Protein AF-A0A0C1ZJ11-F1 (afdb_monomer_lite)

Radius of gyration: 31.47 Å; chains: 1; bounding box: 79×45×101 Å

Sequence (258 aa):
MANKRNLFPISNFSNDLGKQLEKTYDQMDVMILSIYEEAKKVQEEYWSKVKGITKEIYDQNKSSIVKRSGDDLSAMTFVVYAPIIKLDSNGNSHSLGMYWGKAKYGHKTKSGNGDKKVQRKSDHVSMRKAPSPYMPGRYEASQFKFNDHNIWQREIVLSIETKLAELRTIIFKLNLSYSDLKTVLEDIDIAFKKNDPVEHSTLTTEAELLGELRKALHKFDMDPNRLTREQGQLLMNTPDSVLRNFDINPEIRDTYFG

Organism: NCBI:txid1229493

Secondary structure (DSSP, 8-state):
---------HHHHHHHHHHHHHHHHHHHHHHHHHHHHHHHHHHHHHHHHHHHHHHHHHHHHHH-SSPPPHHHHHHHS---EEEEEEE-TTS----EEEEEEE-SS---PBPTT--B-------PPPPBPPSSTTS--B--GGG----GGGTHHHHHHHHHHHHHHHHHHHHHHHHHHHHHHHHHHHHHHHHHHHHS---------HHHHHHHHHHHHHHTTT-GGGS-HHHHHHHHHS-HHHHHHTT--GGGGGG---

Foldseek 3Di:
DDDPDPPDPPVVVLVVVLVVLVVVLVVLQVVQVVLLVVLVVLQVVLVVVLVVVLVVLVVVQVPDPDHDDPLLNCLLSPAQKGWDWDADPPPPGLDIDTWIWGDPDDDQDQDPVRDGDPPPDRLTQDFDCDPDLLAHTAGDLVSDDGDPSHVVSSVSVVVSRVVVRVSRNVSSVSVVVSVVSVVVVVVSVVVVVVPPPPPPPVCCDLVNLLLVLVVQCVVVVNQQQSDDPVSLVNLVPDDCVVNVVSVHHNCSNVRHDD

Structure (mmCIF, N/CA/C/O backbone):
data_AF-A0A0C1ZJ11-F1
#
_entry.id   AF-A0A0C1ZJ11-F1
#
loop_
_atom_site.group_PDB
_atom_site.id
_atom_site.type_symbol
_atom_site.label_atom_id
_atom_site.label_alt_id
_atom_site.label_comp_id
_atom_site.label_asym_id
_atom_site.label_entity_id
_atom_site.label_seq_id
_atom_site.pdbx_PDB_ins_code
_atom_site.Cartn_x
_atom_site.Cartn_y
_atom_site.Cartn_z
_atom_site.occupancy
_atom_site.B_iso_or_equiv
_atom_site.auth_seq_id
_atom_site.auth_comp_id
_atom_site.auth_asym_id
_atom_site.auth_atom_id
_atom_site.pdbx_PDB_model_num
ATOM 1 N N . MET A 1 1 ? -16.859 -18.375 63.612 1.00 38.47 1 MET A N 1
ATOM 2 C CA . MET A 1 1 ? -15.731 -17.850 62.813 1.00 38.47 1 MET A CA 1
ATOM 3 C C . MET A 1 1 ? -16.200 -17.715 61.373 1.00 38.47 1 MET A C 1
ATOM 5 O O . MET A 1 1 ? -16.238 -18.702 60.654 1.00 38.47 1 MET A O 1
ATOM 9 N N . ALA A 1 2 ? -16.686 -16.530 60.997 1.00 34.81 2 ALA A N 1
ATOM 10 C CA . ALA A 1 2 ? -17.188 -16.272 59.651 1.00 34.81 2 ALA A CA 1
ATOM 11 C C . ALA A 1 2 ? -16.023 -15.877 58.736 1.00 34.81 2 ALA A C 1
ATOM 13 O O . ALA A 1 2 ? -15.264 -14.958 59.043 1.00 34.81 2 ALA A O 1
ATOM 14 N N . ASN A 1 3 ? -15.890 -16.612 57.634 1.00 35.16 3 ASN A N 1
ATOM 15 C CA . ASN A 1 3 ? -14.904 -16.417 56.580 1.00 35.16 3 ASN A CA 1
ATOM 16 C C . ASN A 1 3 ? -15.069 -15.018 55.961 1.00 35.16 3 ASN A C 1
ATOM 18 O O . ASN A 1 3 ? -15.976 -14.795 55.157 1.00 35.16 3 ASN A O 1
ATOM 22 N N . LYS A 1 4 ? -14.186 -14.075 56.312 1.00 38.59 4 LYS A N 1
ATOM 23 C CA . LYS A 1 4 ? -13.989 -12.842 55.540 1.00 38.59 4 LYS A CA 1
ATOM 24 C C . LYS A 1 4 ? -13.342 -13.234 54.211 1.00 38.59 4 LYS A C 1
ATOM 26 O O . LYS A 1 4 ? -12.123 -13.335 54.112 1.00 38.59 4 LYS A O 1
ATOM 31 N N . ARG A 1 5 ? -14.163 -13.503 53.192 1.00 38.09 5 ARG A N 1
ATOM 32 C CA . ARG A 1 5 ? -13.690 -13.524 51.805 1.00 38.09 5 ARG A CA 1
ATOM 33 C C . ARG A 1 5 ? -13.225 -12.109 51.474 1.00 38.09 5 ARG A C 1
ATOM 35 O O . ARG A 1 5 ? -14.042 -11.197 51.407 1.00 38.09 5 ARG A O 1
ATOM 42 N N . ASN A 1 6 ? -11.916 -11.949 51.306 1.00 37.78 6 ASN A N 1
ATOM 43 C CA . ASN A 1 6 ? -11.316 -10.788 50.664 1.00 37.78 6 ASN A CA 1
ATOM 44 C C . ASN A 1 6 ? -11.888 -10.687 49.243 1.00 37.78 6 ASN A C 1
ATOM 46 O O . ASN A 1 6 ? -11.414 -11.352 48.324 1.00 37.78 6 ASN A O 1
ATOM 50 N N . LEU A 1 7 ? -12.945 -9.894 49.082 1.00 39.69 7 LEU A N 1
ATOM 51 C CA . LEU A 1 7 ? -13.360 -9.378 47.788 1.00 39.69 7 LEU A CA 1
ATOM 52 C C . LEU A 1 7 ? -12.283 -8.377 47.376 1.00 39.69 7 LEU A C 1
ATOM 54 O O . LEU A 1 7 ? -12.214 -7.272 47.911 1.00 39.69 7 LEU A O 1
ATOM 58 N N . PHE A 1 8 ? -11.393 -8.797 46.480 1.00 40.09 8 PHE A N 1
ATOM 59 C CA . PHE A 1 8 ? -10.547 -7.853 45.764 1.00 40.09 8 PHE A CA 1
ATOM 60 C C . PHE A 1 8 ? -11.460 -6.828 45.074 1.00 40.09 8 PHE A C 1
ATOM 62 O O . PHE A 1 8 ? -12.463 -7.229 44.476 1.00 40.09 8 PHE A O 1
ATOM 69 N N . PRO A 1 9 ? -11.163 -5.522 45.164 1.00 45.75 9 PRO A N 1
ATOM 70 C CA . PRO A 1 9 ? -11.991 -4.509 44.535 1.00 45.75 9 PRO A CA 1
ATOM 71 C C . PRO A 1 9 ? -11.915 -4.682 43.015 1.00 45.75 9 PRO A C 1
ATOM 73 O O . PRO A 1 9 ? -10.876 -4.452 42.396 1.00 45.75 9 PRO A O 1
ATOM 76 N N . ILE A 1 10 ? -13.035 -5.105 42.426 1.00 48.16 10 ILE A N 1
ATOM 77 C CA . ILE A 1 10 ? -13.230 -5.326 40.982 1.00 48.16 10 ILE A CA 1
ATOM 78 C C . ILE A 1 10 ? -12.874 -4.060 40.174 1.00 48.16 10 ILE A C 1
ATOM 80 O O . ILE A 1 10 ? -12.412 -4.154 39.038 1.00 48.16 10 ILE A O 1
ATOM 84 N N . SER A 1 11 ? -12.988 -2.879 40.791 1.00 52.25 11 SER A N 1
ATOM 85 C CA . SER A 1 11 ? -12.642 -1.583 40.200 1.00 52.25 11 SER A CA 1
ATOM 86 C C . SER A 1 11 ? -11.158 -1.423 39.843 1.00 52.25 11 SER A C 1
ATOM 88 O O . SER A 1 11 ? -10.848 -0.797 38.833 1.00 52.25 11 SER A O 1
ATOM 90 N N . ASN A 1 12 ? -10.228 -2.016 40.603 1.00 55.50 12 ASN A N 1
ATOM 91 C CA . ASN A 1 12 ? -8.793 -1.905 40.300 1.00 55.50 12 ASN A CA 1
ATOM 92 C C . ASN A 1 12 ? -8.375 -2.828 39.147 1.00 55.50 12 ASN A C 1
ATOM 94 O O . ASN A 1 12 ? -7.548 -2.450 38.324 1.00 55.50 12 ASN A O 1
ATOM 98 N N . PHE A 1 13 ? -8.985 -4.013 39.048 1.00 55.53 13 PHE A N 1
ATOM 99 C CA . PHE A 1 13 ? -8.704 -4.967 37.971 1.00 55.53 13 PHE A CA 1
ATOM 100 C C . PHE A 1 13 ? -9.207 -4.459 36.608 1.00 55.53 13 PHE A C 1
ATOM 102 O O . PHE A 1 13 ? -8.547 -4.643 35.589 1.00 55.53 13 PHE A O 1
ATOM 109 N N . SER A 1 14 ? -10.351 -3.767 36.607 1.00 61.81 14 SER A N 1
ATOM 110 C CA . SER A 1 14 ? -10.930 -3.108 35.429 1.00 61.81 14 SER A CA 1
ATOM 1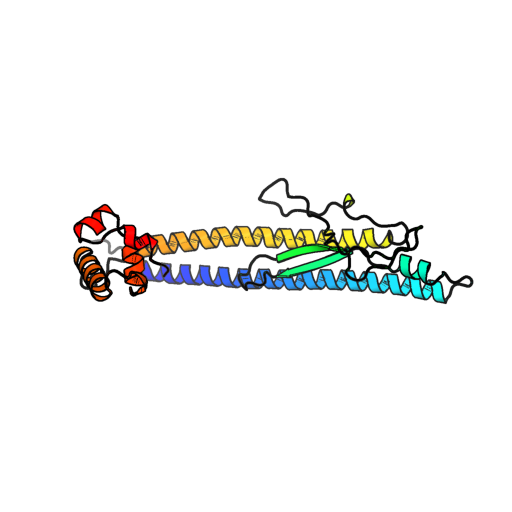11 C C . SER A 1 14 ? -10.016 -2.015 34.861 1.00 61.81 14 SER A C 1
ATOM 113 O O . SER A 1 14 ? -9.736 -1.994 33.663 1.00 61.81 14 SER A O 1
ATOM 115 N N . ASN A 1 15 ? -9.488 -1.156 35.734 1.00 71.44 15 ASN A N 1
ATOM 116 C CA . ASN A 1 15 ? -8.660 -0.020 35.334 1.00 71.44 15 ASN A CA 1
ATOM 117 C C . ASN A 1 15 ? -7.296 -0.470 34.772 1.00 71.44 15 ASN A C 1
ATOM 119 O O . ASN A 1 15 ? -6.777 0.119 33.825 1.00 71.44 15 ASN A O 1
ATOM 123 N N . ASP A 1 16 ? -6.733 -1.551 35.317 1.00 79.50 16 ASP A N 1
ATOM 124 C CA . ASP A 1 16 ? -5.490 -2.137 34.809 1.00 79.50 16 ASP A CA 1
ATOM 125 C C . ASP A 1 16 ? -5.692 -2.871 33.475 1.00 79.50 16 ASP A C 1
ATOM 127 O O . ASP A 1 16 ? -4.841 -2.759 32.590 1.00 79.50 16 ASP A O 1
ATOM 131 N N . LEU A 1 17 ? -6.818 -3.575 33.291 1.00 77.88 17 LEU A N 1
ATOM 132 C CA . LEU A 1 17 ? -7.143 -4.230 32.021 1.00 77.88 17 LEU A CA 1
ATOM 133 C C . LEU A 1 17 ? -7.386 -3.202 30.906 1.00 77.88 17 LEU A C 1
ATOM 135 O O . LEU A 1 17 ? -6.817 -3.343 29.827 1.00 77.88 17 LEU A O 1
ATOM 139 N N . GLY A 1 18 ? -8.159 -2.143 31.174 1.00 75.69 18 GLY A N 1
ATOM 140 C CA . GLY A 1 18 ? -8.400 -1.059 30.214 1.00 75.69 18 GLY A CA 1
ATOM 141 C C . GLY A 1 18 ? -7.098 -0.418 29.728 1.00 75.69 18 GLY A C 1
ATOM 142 O O . GLY A 1 18 ? -6.839 -0.377 28.528 1.00 75.69 18 GLY A O 1
ATOM 143 N N . LYS A 1 19 ? -6.203 -0.052 30.656 1.00 81.88 19 LYS A N 1
ATOM 144 C CA . LYS A 1 19 ? -4.876 0.500 30.322 1.00 81.88 19 LYS A CA 1
ATOM 145 C C . LYS A 1 19 ? -3.999 -0.469 29.528 1.00 81.88 19 LYS A C 1
ATOM 147 O O . LYS A 1 19 ? -3.219 -0.041 28.679 1.00 81.88 19 LYS A O 1
ATOM 152 N N . GLN A 1 20 ? -4.078 -1.774 29.803 1.00 82.62 20 GLN A N 1
ATOM 153 C CA . GLN A 1 20 ? -3.345 -2.780 29.027 1.00 82.62 20 GLN A CA 1
ATOM 154 C C . GLN A 1 20 ? -3.876 -2.898 27.595 1.00 82.62 20 GLN A C 1
ATOM 156 O O . GLN A 1 20 ? -3.079 -3.058 26.667 1.00 82.62 20 GLN A O 1
ATOM 161 N N . LEU A 1 21 ? -5.193 -2.795 27.403 1.00 78.50 21 LEU A N 1
ATOM 162 C CA . LEU A 1 21 ? -5.814 -2.839 26.081 1.00 78.50 21 LEU A CA 1
ATOM 163 C C . LEU A 1 21 ? -5.515 -1.565 25.279 1.00 78.50 21 LEU A C 1
ATOM 165 O O . LEU A 1 21 ? -5.109 -1.680 24.126 1.00 78.50 21 LEU A O 1
ATOM 169 N N . GLU A 1 22 ? -5.594 -0.382 25.894 1.00 76.56 22 GLU A N 1
ATOM 170 C CA . GLU A 1 22 ? -5.169 0.891 25.283 1.00 76.56 22 GLU A CA 1
ATOM 171 C C . GLU A 1 22 ? -3.694 0.851 24.868 1.00 76.56 22 GLU A C 1
ATOM 173 O O . GLU A 1 22 ? -3.347 1.135 23.726 1.00 76.56 22 GLU A O 1
ATOM 178 N N . LYS A 1 23 ? -2.811 0.378 25.756 1.00 85.94 23 LYS A N 1
ATOM 179 C CA . LYS A 1 23 ? -1.393 0.202 25.423 1.00 85.94 23 LYS A CA 1
ATOM 180 C C . LYS A 1 23 ? -1.189 -0.760 24.250 1.00 85.94 23 LYS A C 1
ATOM 182 O O . LYS A 1 23 ? -0.300 -0.546 23.428 1.00 85.94 23 LYS A O 1
ATOM 187 N N . THR A 1 24 ? -1.968 -1.840 24.191 1.00 82.00 24 THR A N 1
ATOM 188 C CA . THR A 1 24 ? -1.908 -2.802 23.080 1.00 82.00 24 THR A CA 1
ATOM 189 C C . THR A 1 24 ? -2.352 -2.140 21.779 1.00 82.00 24 THR A C 1
ATOM 191 O O . THR A 1 24 ? -1.690 -2.300 20.758 1.00 82.00 24 THR A O 1
ATOM 194 N N . TYR A 1 25 ? -3.421 -1.348 21.829 1.00 79.31 25 TYR A N 1
ATOM 195 C CA . TYR A 1 25 ? -3.925 -0.575 20.701 1.00 79.31 25 TYR A CA 1
ATOM 196 C C . TYR A 1 25 ? -2.859 0.393 20.155 1.00 79.31 25 TYR A C 1
ATOM 198 O O . TYR A 1 25 ? -2.529 0.332 18.969 1.00 79.31 25 TYR A O 1
ATOM 206 N N . ASP A 1 26 ? -2.219 1.178 21.026 1.00 81.94 26 ASP A N 1
ATOM 207 C CA . ASP A 1 26 ? -1.134 2.095 20.645 1.00 81.94 26 ASP A CA 1
ATOM 208 C C . ASP A 1 26 ? 0.056 1.356 20.009 1.00 81.94 26 ASP A C 1
ATOM 210 O O . ASP A 1 26 ? 0.655 1.805 19.027 1.00 81.94 26 ASP A O 1
ATOM 214 N N . GLN A 1 27 ? 0.410 0.183 20.547 1.00 85.56 27 GLN A N 1
ATOM 215 C CA . GLN A 1 27 ? 1.475 -0.649 19.985 1.00 85.56 27 GLN A CA 1
ATOM 216 C C . GLN A 1 27 ? 1.144 -1.130 18.567 1.00 85.56 27 GLN A C 1
ATOM 218 O O . GLN A 1 27 ? 2.046 -1.198 17.728 1.00 85.56 27 GLN A O 1
ATOM 223 N N . MET A 1 28 ? -0.122 -1.440 18.277 1.00 83.06 28 MET A N 1
ATOM 224 C CA . MET A 1 28 ? -0.547 -1.850 16.938 1.00 83.06 28 MET A CA 1
ATOM 225 C C . MET A 1 28 ? -0.422 -0.711 15.924 1.00 83.06 28 MET A C 1
ATOM 227 O O . MET A 1 28 ? 0.040 -0.952 14.807 1.00 83.06 28 MET A O 1
ATOM 231 N N . ASP A 1 29 ? -0.735 0.526 16.313 1.00 80.94 29 ASP A N 1
ATOM 232 C CA . ASP A 1 29 ? -0.522 1.699 15.459 1.00 80.94 29 ASP A CA 1
ATOM 233 C C . ASP A 1 29 ? 0.956 1.900 15.115 1.00 80.94 29 ASP A C 1
ATOM 235 O O . ASP A 1 29 ? 1.317 2.073 13.945 1.00 80.94 29 ASP A O 1
ATOM 239 N N . VAL A 1 30 ? 1.839 1.778 16.110 1.00 85.94 30 VAL A N 1
ATOM 240 C CA . VAL A 1 30 ? 3.292 1.837 15.890 1.00 85.94 30 VAL A CA 1
ATOM 241 C C . VAL A 1 30 ? 3.754 0.730 14.933 1.00 85.94 30 VAL A C 1
ATOM 243 O O . VAL A 1 30 ? 4.573 0.983 14.044 1.00 85.94 30 VAL A O 1
ATOM 246 N N . MET A 1 31 ? 3.215 -0.489 15.058 1.00 87.62 31 MET A N 1
ATOM 247 C CA . MET A 1 31 ? 3.531 -1.593 14.143 1.00 87.62 31 MET A CA 1
ATOM 248 C C . MET A 1 31 ? 3.066 -1.313 12.708 1.00 87.62 31 MET A C 1
A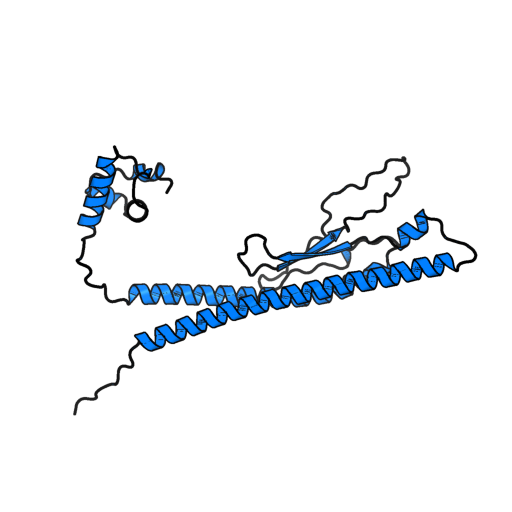TOM 250 O O . MET A 1 31 ? 3.826 -1.549 11.767 1.00 87.62 31 MET A O 1
ATOM 254 N N . ILE A 1 32 ? 1.858 -0.776 12.519 1.00 84.00 32 ILE A N 1
ATOM 255 C CA . ILE A 1 32 ? 1.328 -0.421 11.192 1.00 84.00 32 ILE A CA 1
ATOM 256 C C . ILE A 1 32 ? 2.211 0.639 10.523 1.00 84.00 32 ILE A C 1
ATOM 258 O O . ILE A 1 32 ? 2.579 0.489 9.353 1.00 84.00 32 ILE A O 1
ATOM 262 N N . LEU A 1 33 ? 2.611 1.676 11.266 1.00 84.94 33 LEU A N 1
ATOM 263 C CA . LEU A 1 33 ? 3.525 2.708 10.771 1.00 84.94 33 LEU A CA 1
ATOM 264 C C . LEU A 1 33 ? 4.899 2.131 10.408 1.00 84.94 33 LEU A C 1
ATOM 266 O O . LEU A 1 33 ? 5.454 2.472 9.363 1.00 84.94 33 LEU A O 1
ATOM 270 N N . SER A 1 34 ? 5.430 1.212 11.217 1.00 89.44 34 SER A N 1
ATOM 271 C CA . SER A 1 34 ? 6.689 0.526 10.909 1.00 89.44 34 SER A CA 1
ATOM 272 C C . SER A 1 34 ? 6.608 -0.265 9.598 1.00 89.44 34 SER A C 1
ATOM 274 O O . SER A 1 34 ? 7.528 -0.195 8.781 1.00 89.44 34 SER A O 1
ATOM 276 N N . ILE A 1 35 ? 5.489 -0.951 9.345 1.00 90.31 35 ILE A N 1
ATOM 277 C CA . ILE A 1 35 ? 5.274 -1.678 8.088 1.00 90.31 35 ILE A CA 1
ATOM 278 C C . ILE A 1 35 ? 5.167 -0.720 6.896 1.00 90.31 35 ILE A C 1
ATOM 280 O O . ILE A 1 35 ? 5.656 -1.033 5.809 1.00 90.31 35 ILE A O 1
ATOM 284 N N . TYR A 1 36 ? 4.552 0.450 7.077 1.00 88.38 36 TYR A N 1
ATOM 285 C CA . TYR A 1 36 ? 4.493 1.475 6.037 1.00 88.38 36 TYR A CA 1
ATOM 286 C C . TYR A 1 36 ? 5.882 1.982 5.642 1.00 88.38 36 TYR A C 1
ATOM 288 O O . TYR A 1 36 ? 6.191 2.072 4.450 1.00 88.38 36 TYR A O 1
ATOM 296 N N . GLU A 1 37 ? 6.736 2.263 6.625 1.00 90.88 37 GLU A N 1
ATOM 297 C CA . GLU A 1 37 ? 8.119 2.660 6.365 1.00 90.88 37 GLU A CA 1
ATOM 298 C C . GLU A 1 37 ? 8.918 1.539 5.693 1.00 90.88 37 GLU A C 1
ATOM 300 O O . GLU A 1 37 ? 9.675 1.793 4.757 1.00 90.88 37 GLU A O 1
ATOM 305 N N . GLU A 1 38 ? 8.697 0.282 6.076 1.00 94.44 38 GLU A N 1
ATOM 306 C CA . GLU A 1 38 ? 9.332 -0.846 5.393 1.00 94.44 38 GLU A CA 1
ATOM 307 C C . GLU A 1 38 ? 8.858 -0.984 3.940 1.00 94.44 38 GLU A C 1
ATOM 309 O O . GLU A 1 38 ? 9.662 -1.182 3.027 1.00 94.44 38 GLU A O 1
ATOM 314 N N . ALA A 1 39 ? 7.565 -0.782 3.682 1.00 91.75 39 ALA A N 1
ATOM 315 C CA . ALA A 1 39 ? 7.034 -0.776 2.327 1.00 91.75 39 ALA A CA 1
ATOM 316 C C . ALA A 1 39 ? 7.683 0.333 1.478 1.00 91.75 39 ALA A C 1
ATOM 318 O O . ALA A 1 39 ? 8.047 0.088 0.324 1.00 91.75 39 ALA A O 1
ATOM 319 N N . LYS A 1 40 ? 7.874 1.539 2.032 1.00 91.44 40 LYS A N 1
ATOM 320 C CA . LYS A 1 40 ? 8.585 2.628 1.341 1.00 91.44 40 LYS A CA 1
ATOM 321 C C . LYS A 1 40 ? 10.012 2.238 0.976 1.00 91.44 40 LYS A C 1
ATOM 323 O O . LYS A 1 40 ? 10.402 2.455 -0.168 1.00 91.44 40 LYS A O 1
ATOM 328 N N . LYS A 1 41 ? 10.760 1.595 1.879 1.00 95.12 41 LYS A N 1
ATOM 329 C CA . LYS A 1 41 ? 12.108 1.090 1.561 1.00 95.12 41 LYS A CA 1
ATOM 330 C C . LYS A 1 41 ? 12.080 0.084 0.411 1.00 95.12 41 LYS A C 1
ATOM 332 O O . LYS A 1 41 ? 12.914 0.155 -0.488 1.00 95.12 41 LYS A O 1
ATOM 337 N N . VAL A 1 42 ? 11.088 -0.810 0.379 1.00 94.06 42 VAL A N 1
ATOM 338 C CA . VAL A 1 42 ? 10.890 -1.745 -0.745 1.00 94.06 42 VAL A CA 1
ATOM 339 C C . VAL A 1 42 ? 10.624 -0.990 -2.059 1.00 94.06 42 VAL A C 1
ATOM 341 O O . VAL A 1 42 ? 11.160 -1.354 -3.108 1.00 94.06 42 VAL A O 1
ATOM 344 N N . GLN A 1 43 ? 9.844 0.095 -2.030 1.00 91.94 43 GLN A N 1
ATOM 345 C CA . GLN A 1 43 ? 9.655 0.969 -3.195 1.00 91.94 43 GLN A CA 1
ATOM 346 C C . GLN A 1 43 ? 10.948 1.701 -3.599 1.00 91.94 43 GLN A C 1
ATOM 348 O O . GLN A 1 43 ? 11.222 1.851 -4.791 1.00 91.94 43 GLN A O 1
ATOM 353 N N . GLU A 1 44 ? 11.755 2.161 -2.649 1.00 92.06 44 GLU A N 1
ATOM 354 C CA . GLU A 1 44 ? 13.052 2.785 -2.931 1.00 92.06 44 GLU A CA 1
ATOM 355 C C . GLU A 1 44 ? 14.034 1.791 -3.561 1.00 92.06 44 GLU A C 1
ATOM 357 O O . GLU A 1 44 ? 14.704 2.124 -4.542 1.00 92.06 44 GLU A O 1
ATOM 362 N N . GLU A 1 45 ? 14.061 0.547 -3.074 1.00 94.25 45 GLU A N 1
ATOM 363 C CA . GLU A 1 45 ? 14.841 -0.548 -3.653 1.00 94.25 45 GLU A CA 1
ATOM 364 C C . GLU A 1 45 ? 14.452 -0.796 -5.117 1.00 94.25 45 GLU A C 1
ATOM 366 O O . GLU A 1 45 ? 15.332 -0.910 -5.977 1.00 94.25 45 GLU A O 1
ATOM 371 N N . TYR A 1 46 ? 13.148 -0.827 -5.420 1.00 93.12 46 TYR A N 1
ATOM 372 C CA . TYR A 1 46 ? 12.644 -0.928 -6.793 1.00 93.12 46 TYR A CA 1
ATOM 373 C C . TYR A 1 46 ? 13.252 0.165 -7.685 1.00 93.12 46 TYR A C 1
ATOM 375 O O . TYR A 1 46 ? 13.825 -0.127 -8.738 1.00 93.12 46 TYR A O 1
ATOM 383 N N . TRP A 1 47 ? 13.179 1.424 -7.245 1.00 91.25 47 TRP A N 1
ATOM 384 C CA . TRP A 1 47 ? 13.695 2.551 -8.021 1.00 91.25 47 TRP A CA 1
ATOM 385 C C . TRP A 1 47 ? 15.216 2.549 -8.144 1.00 91.25 47 TRP A C 1
ATOM 387 O O . TRP A 1 47 ? 15.736 2.951 -9.185 1.00 91.25 47 TRP A O 1
ATOM 397 N N . SER A 1 48 ? 15.928 2.090 -7.118 1.00 92.19 48 SER A N 1
ATOM 398 C CA . SER A 1 48 ? 17.380 1.928 -7.160 1.00 92.19 48 SER A CA 1
ATOM 399 C C . SER A 1 48 ? 17.792 0.923 -8.243 1.00 92.19 48 SER A C 1
ATOM 401 O O . SER A 1 48 ? 18.590 1.256 -9.122 1.00 92.19 48 SER A O 1
ATOM 403 N N . LYS A 1 49 ? 17.155 -0.258 -8.270 1.00 94.00 49 LYS A N 1
ATOM 404 C CA . LYS A 1 49 ? 17.398 -1.299 -9.287 1.00 94.00 49 LYS A CA 1
ATOM 405 C C . LYS A 1 49 ? 17.099 -0.809 -10.704 1.00 94.00 49 LYS A C 1
ATOM 407 O O . LYS A 1 49 ? 17.920 -0.970 -11.604 1.00 94.00 49 LYS A O 1
ATOM 412 N N . VAL A 1 50 ? 15.953 -0.152 -10.891 1.00 90.94 50 VAL A N 1
ATOM 413 C CA . VAL A 1 50 ? 15.551 0.435 -12.180 1.00 90.94 50 VAL A CA 1
ATOM 414 C C . VAL A 1 50 ? 16.569 1.463 -12.678 1.00 90.94 50 VAL A C 1
ATOM 416 O O . VAL A 1 50 ? 16.949 1.434 -13.851 1.00 90.94 50 VAL A O 1
ATOM 419 N N . LYS A 1 51 ? 17.036 2.361 -11.799 1.00 90.69 51 LYS A N 1
ATOM 420 C CA . LYS A 1 51 ? 18.051 3.368 -12.145 1.00 90.69 51 LYS A CA 1
ATOM 421 C C . LYS A 1 51 ? 19.385 2.726 -12.520 1.00 90.69 51 LYS A C 1
ATOM 423 O O . LYS A 1 51 ? 19.997 3.176 -13.484 1.00 90.69 51 LYS A O 1
ATOM 428 N N . GLY A 1 52 ? 19.807 1.690 -11.791 1.00 92.25 52 GLY A N 1
ATOM 429 C CA . GLY A 1 52 ? 21.032 0.940 -12.076 1.00 92.25 52 GLY A CA 1
ATOM 430 C C . GLY A 1 52 ? 21.034 0.364 -13.491 1.00 92.25 52 GLY A C 1
ATOM 431 O O . GLY A 1 52 ? 21.876 0.735 -14.302 1.00 92.25 52 GLY A O 1
ATOM 432 N N . ILE A 1 53 ? 20.015 -0.427 -13.830 1.00 93.88 53 ILE A N 1
ATOM 433 C CA . ILE A 1 53 ? 19.901 -1.054 -15.159 1.00 93.88 53 ILE A CA 1
ATOM 434 C C . ILE A 1 53 ? 19.763 -0.005 -16.267 1.00 93.88 53 ILE A C 1
ATOM 436 O O . ILE A 1 53 ? 20.396 -0.105 -17.315 1.00 93.88 53 ILE A O 1
ATOM 440 N N . THR A 1 54 ? 18.983 1.053 -16.031 1.00 91.19 54 THR A N 1
ATOM 441 C CA . THR A 1 54 ? 18.844 2.156 -16.996 1.00 91.19 54 THR A CA 1
ATOM 442 C C . THR A 1 54 ? 20.190 2.814 -17.300 1.00 91.19 54 THR A C 1
ATOM 444 O O . THR A 1 54 ? 20.502 3.097 -18.459 1.00 91.19 54 THR A O 1
ATOM 447 N N . LYS A 1 55 ? 21.004 3.041 -16.263 1.00 92.25 55 LYS A N 1
ATOM 448 C CA . LYS A 1 55 ? 22.352 3.593 -16.399 1.00 92.25 55 LYS A CA 1
ATOM 449 C C . LYS A 1 55 ? 23.263 2.639 -17.172 1.00 92.25 55 LYS A C 1
ATOM 451 O O . LYS A 1 55 ? 23.947 3.091 -18.082 1.00 92.25 55 LYS A O 1
ATOM 456 N N . GLU A 1 56 ? 23.232 1.345 -16.866 1.00 94.94 56 GLU A N 1
ATOM 457 C CA . GLU A 1 56 ? 24.016 0.333 -17.585 1.00 94.94 56 GLU A CA 1
ATOM 458 C C . GLU A 1 56 ? 23.678 0.306 -19.080 1.00 94.94 56 GLU A C 1
ATOM 460 O O . GLU A 1 56 ? 24.583 0.359 -19.912 1.00 94.94 56 GLU A O 1
ATOM 465 N N . ILE A 1 57 ? 22.389 0.312 -19.438 1.00 93.50 57 ILE A N 1
ATOM 466 C CA . ILE A 1 57 ? 21.937 0.363 -20.838 1.00 93.50 57 ILE A CA 1
ATOM 467 C C . ILE A 1 57 ? 22.451 1.636 -21.528 1.00 93.50 57 ILE A C 1
ATOM 469 O O . ILE A 1 57 ? 22.916 1.588 -22.672 1.00 93.50 57 ILE A O 1
ATOM 473 N N . TYR A 1 58 ? 22.388 2.779 -20.840 1.00 92.31 58 TYR A N 1
ATOM 474 C CA . TYR A 1 58 ? 22.885 4.051 -21.361 1.00 92.31 58 TYR A CA 1
ATOM 475 C C . TYR A 1 58 ? 24.401 4.028 -21.595 1.00 92.31 58 TYR A C 1
ATOM 477 O O . TYR A 1 58 ? 24.869 4.413 -22.670 1.00 92.31 58 TYR A O 1
ATOM 485 N N . ASP A 1 59 ? 25.166 3.541 -20.618 1.00 94.75 59 ASP A N 1
ATOM 486 C CA . ASP A 1 59 ? 26.625 3.477 -20.680 1.00 94.75 59 ASP A CA 1
ATOM 487 C C . ASP A 1 59 ? 27.092 2.491 -21.767 1.00 94.75 59 ASP A C 1
ATOM 489 O O . ASP A 1 59 ? 27.970 2.835 -22.562 1.00 94.75 59 ASP A O 1
ATOM 493 N N . GLN A 1 60 ? 26.435 1.330 -21.896 1.00 94.44 60 GLN A N 1
ATOM 494 C CA . GLN A 1 60 ? 26.653 0.378 -22.995 1.00 94.44 60 GLN A CA 1
ATOM 495 C C . GLN A 1 60 ? 26.376 1.004 -24.365 1.00 94.44 60 GLN A C 1
ATOM 497 O O . GLN A 1 60 ? 27.113 0.783 -25.324 1.00 94.44 60 GLN A O 1
ATOM 502 N N . ASN A 1 61 ? 25.310 1.799 -24.486 1.00 94.94 61 ASN A N 1
ATOM 503 C CA . ASN A 1 61 ? 25.011 2.475 -25.743 1.00 94.94 61 ASN A CA 1
ATOM 504 C C . ASN A 1 61 ? 26.046 3.556 -26.078 1.00 94.94 61 ASN A C 1
ATOM 506 O O . ASN A 1 61 ? 26.387 3.750 -27.243 1.00 94.94 61 ASN A O 1
ATOM 510 N N . LYS A 1 62 ? 26.551 4.262 -25.062 1.00 94.19 62 LYS A N 1
ATOM 511 C CA . LYS A 1 62 ? 27.556 5.315 -25.224 1.00 94.19 62 LYS A CA 1
ATOM 512 C C . LYS A 1 62 ? 28.901 4.758 -25.696 1.00 94.19 62 LYS A C 1
ATOM 514 O O . LYS A 1 62 ? 29.555 5.425 -26.499 1.00 94.19 62 LYS A O 1
ATOM 519 N N . SER A 1 63 ? 29.296 3.582 -25.202 1.00 94.06 63 SER A N 1
ATOM 520 C CA . SER A 1 63 ? 30.547 2.902 -25.562 1.00 94.06 63 SER A CA 1
ATOM 521 C C . SER A 1 63 ? 30.456 2.049 -26.834 1.00 94.06 63 SER A C 1
ATOM 523 O O . SER A 1 63 ? 31.490 1.652 -27.366 1.00 94.06 63 SER A O 1
ATOM 525 N N . SER A 1 64 ? 29.250 1.788 -27.348 1.00 93.56 64 SER A N 1
ATOM 526 C CA . SER A 1 64 ? 29.049 1.034 -28.589 1.00 93.56 64 SER A CA 1
ATOM 527 C C . SER A 1 64 ? 29.574 1.778 -29.824 1.00 93.56 64 SER A C 1
ATOM 529 O O . SER A 1 64 ? 29.358 2.982 -29.982 1.00 93.56 64 SER A O 1
ATOM 531 N N . ILE A 1 65 ? 30.194 1.030 -30.746 1.00 93.25 65 ILE A N 1
ATOM 532 C CA . ILE A 1 65 ? 30.610 1.516 -32.075 1.00 93.25 65 ILE A CA 1
ATOM 533 C C . ILE A 1 65 ? 29.380 1.940 -32.889 1.00 93.25 65 ILE A C 1
ATOM 535 O O . ILE A 1 65 ? 29.377 2.994 -33.522 1.00 93.25 65 ILE A O 1
ATOM 539 N N . VAL A 1 66 ? 28.312 1.137 -32.832 1.00 94.00 66 VAL A N 1
ATOM 540 C CA . VAL A 1 66 ? 27.017 1.446 -33.445 1.00 94.00 66 VAL A CA 1
ATOM 541 C C . VAL A 1 66 ? 26.053 1.840 -32.337 1.00 94.00 66 VAL A C 1
ATOM 543 O O . VAL A 1 66 ? 25.577 0.998 -31.570 1.00 94.00 66 VAL A O 1
ATOM 546 N N . LYS A 1 67 ? 25.789 3.140 -32.221 1.00 92.31 67 LYS A N 1
ATOM 547 C CA . LYS A 1 67 ? 24.863 3.671 -31.218 1.00 92.31 67 LYS A CA 1
ATOM 548 C C . LYS A 1 67 ? 23.425 3.381 -31.632 1.00 92.31 67 LYS A C 1
ATOM 550 O O . LYS A 1 67 ? 23.046 3.618 -32.777 1.00 92.31 67 LYS A O 1
ATOM 555 N N . ARG A 1 68 ? 22.613 2.922 -30.682 1.00 91.31 68 ARG A N 1
ATOM 556 C CA . ARG A 1 68 ? 21.156 2.852 -30.831 1.00 91.31 68 ARG A CA 1
ATOM 557 C C . ARG A 1 68 ? 20.589 4.253 -31.016 1.00 91.31 68 ARG A C 1
ATOM 559 O O . ARG A 1 68 ? 21.131 5.225 -30.476 1.00 91.31 68 ARG A O 1
ATOM 566 N N . SER A 1 69 ? 19.482 4.335 -31.749 1.00 90.88 69 SER A N 1
ATOM 567 C CA . SER A 1 69 ? 18.741 5.582 -31.909 1.00 90.88 69 SER A CA 1
ATOM 568 C C . SER A 1 69 ? 18.200 6.080 -30.559 1.00 90.88 69 SER A C 1
ATOM 570 O O . SER A 1 69 ? 18.087 5.319 -29.594 1.00 90.88 69 SER A O 1
ATOM 572 N N . GLY A 1 70 ? 17.862 7.370 -30.477 1.00 83.75 70 GLY A N 1
ATOM 573 C CA . GLY A 1 70 ? 17.270 7.944 -29.263 1.00 83.75 70 GLY A CA 1
ATOM 574 C C . GLY A 1 70 ? 15.938 7.289 -28.886 1.00 83.75 70 GLY A C 1
ATOM 575 O O . GLY A 1 70 ? 15.680 7.076 -27.700 1.00 83.75 70 GLY A O 1
ATOM 576 N N . ASP A 1 71 ? 15.136 6.919 -29.887 1.00 82.62 71 ASP A N 1
ATOM 577 C CA . ASP A 1 71 ? 13.854 6.236 -29.701 1.00 82.62 71 ASP A CA 1
ATOM 578 C C . ASP A 1 71 ? 14.053 4.801 -29.180 1.00 82.62 71 ASP A C 1
ATOM 580 O O . ASP A 1 71 ? 13.406 4.416 -28.205 1.00 82.62 71 ASP A O 1
ATOM 584 N N . ASP A 1 72 ? 15.000 4.041 -29.744 1.00 83.50 72 ASP A N 1
ATOM 585 C CA . ASP A 1 72 ? 15.303 2.673 -29.289 1.00 83.50 72 ASP A CA 1
ATOM 586 C C . ASP A 1 72 ? 15.867 2.663 -27.865 1.00 83.50 72 ASP A C 1
ATOM 588 O O . ASP A 1 72 ? 15.438 1.880 -27.015 1.00 83.50 72 ASP A O 1
ATOM 592 N N . LEU A 1 73 ? 16.813 3.562 -27.573 1.00 86.50 73 LEU A N 1
ATOM 593 C CA . LEU A 1 73 ? 17.405 3.674 -26.241 1.00 86.50 73 LEU A CA 1
ATOM 594 C C . LEU A 1 73 ? 16.344 4.039 -25.197 1.00 86.50 73 LEU A C 1
ATOM 596 O O . LEU A 1 73 ? 16.318 3.482 -24.096 1.00 86.50 73 LEU A O 1
ATOM 600 N N . SER A 1 74 ? 15.452 4.960 -25.551 1.00 82.75 74 SER A N 1
ATOM 601 C CA . SER A 1 74 ? 14.370 5.363 -24.664 1.00 82.75 74 SER A CA 1
ATOM 602 C C . SER A 1 74 ? 13.364 4.231 -24.462 1.00 82.75 74 SER A C 1
ATOM 604 O O . SER A 1 74 ? 12.926 4.017 -23.337 1.00 82.75 74 SER A O 1
ATOM 606 N N . ALA A 1 75 ? 13.053 3.439 -25.494 1.00 83.00 75 ALA A N 1
ATOM 607 C CA . ALA A 1 75 ? 12.184 2.268 -25.369 1.00 83.00 75 ALA A CA 1
ATOM 608 C C . ALA A 1 75 ? 12.748 1.190 -24.421 1.00 83.00 75 ALA A C 1
ATOM 610 O O . ALA A 1 75 ? 11.966 0.544 -23.723 1.00 83.00 75 ALA A O 1
ATOM 611 N N . MET A 1 76 ? 14.075 1.019 -24.367 1.00 84.81 76 MET A N 1
ATOM 612 C CA . MET A 1 76 ? 14.763 0.052 -23.491 1.00 84.81 76 MET A CA 1
ATOM 613 C C . MET A 1 76 ? 14.920 0.523 -22.040 1.00 84.81 76 MET A C 1
ATOM 615 O O . MET A 1 76 ? 15.076 -0.295 -21.136 1.00 84.81 76 MET A O 1
ATOM 619 N N . THR A 1 77 ? 14.889 1.834 -21.808 1.00 85.56 77 THR A N 1
ATOM 620 C CA . THR A 1 77 ? 15.038 2.449 -20.476 1.00 85.56 77 THR A CA 1
ATOM 621 C C . THR A 1 77 ? 13.695 2.873 -19.871 1.00 85.56 77 THR A C 1
ATOM 623 O O . THR A 1 77 ? 13.630 3.467 -18.794 1.00 85.56 77 THR A O 1
ATOM 626 N N . PHE A 1 78 ? 12.597 2.563 -20.561 1.00 83.31 78 PHE A N 1
ATOM 627 C CA . PHE A 1 78 ? 11.262 3.030 -20.235 1.00 83.31 78 PHE A CA 1
ATOM 628 C C . PHE A 1 78 ? 10.564 2.172 -19.176 1.00 83.31 78 PHE A C 1
ATOM 630 O O . PHE A 1 78 ? 10.270 1.007 -19.410 1.00 83.31 78 PHE A O 1
ATOM 637 N N . VAL A 1 79 ? 10.164 2.764 -18.051 1.00 83.62 79 VAL A N 1
ATOM 638 C CA . VAL A 1 79 ? 9.476 2.047 -16.963 1.00 83.62 79 VAL A CA 1
ATOM 639 C C . VAL A 1 79 ? 7.982 1.894 -17.235 1.00 83.62 79 VAL A C 1
ATOM 641 O O . VAL A 1 79 ? 7.278 2.884 -17.403 1.00 83.62 79 VAL A O 1
ATOM 644 N N . VAL A 1 80 ? 7.468 0.661 -17.213 1.00 84.75 80 VAL A N 1
ATOM 645 C CA . VAL A 1 80 ? 6.045 0.390 -17.490 1.00 84.75 80 VAL A CA 1
ATOM 646 C C . VAL A 1 80 ? 5.188 0.451 -16.226 1.00 84.75 80 VAL A C 1
ATOM 648 O O . VAL A 1 80 ? 4.081 0.989 -16.258 1.00 84.75 80 VAL A O 1
ATOM 651 N N . TYR A 1 81 ? 5.694 -0.061 -15.105 1.00 86.44 81 TYR A N 1
ATOM 652 C CA . TYR A 1 81 ? 4.938 -0.230 -13.862 1.00 86.44 81 TYR A CA 1
ATOM 653 C C . TYR A 1 81 ? 5.638 0.442 -12.687 1.00 86.44 81 TYR A C 1
ATOM 655 O O . TYR A 1 81 ? 6.855 0.505 -12.658 1.00 86.44 81 TYR A O 1
ATOM 663 N N . ALA A 1 82 ? 4.881 0.931 -11.707 1.00 86.69 82 ALA A N 1
ATOM 664 C CA . ALA A 1 82 ? 5.427 1.507 -10.484 1.00 86.69 82 ALA A CA 1
ATOM 665 C C . ALA A 1 82 ? 4.627 1.028 -9.263 1.00 86.69 82 ALA A C 1
ATOM 667 O O . ALA A 1 82 ? 3.388 1.063 -9.311 1.00 86.69 82 ALA A O 1
ATOM 668 N N . PRO A 1 83 ? 5.302 0.613 -8.175 1.00 89.62 83 PRO A N 1
ATOM 669 C CA . PRO A 1 83 ? 4.619 0.327 -6.928 1.00 89.62 83 PRO A CA 1
ATOM 670 C C . PRO A 1 83 ? 4.137 1.648 -6.325 1.00 89.62 83 PRO A C 1
ATOM 672 O O . PRO A 1 83 ? 4.848 2.657 -6.352 1.00 89.62 83 PRO A O 1
ATOM 675 N N . ILE A 1 84 ? 2.920 1.651 -5.799 1.00 87.62 84 ILE A N 1
ATOM 676 C CA . ILE A 1 84 ? 2.291 2.793 -5.146 1.00 87.62 84 ILE A CA 1
ATOM 677 C C . ILE A 1 84 ? 1.900 2.365 -3.741 1.00 87.62 84 ILE A C 1
ATOM 679 O O . ILE A 1 84 ? 1.235 1.345 -3.552 1.00 87.62 84 ILE A O 1
ATOM 683 N N . ILE A 1 85 ? 2.320 3.173 -2.775 1.00 88.00 85 ILE A N 1
ATOM 684 C CA . ILE A 1 85 ? 2.130 2.941 -1.351 1.00 88.00 85 ILE A CA 1
ATOM 685 C C . ILE A 1 85 ? 1.389 4.159 -0.813 1.00 88.00 85 ILE A C 1
ATOM 687 O O . ILE A 1 85 ? 1.832 5.292 -1.007 1.00 88.00 85 ILE A O 1
ATOM 691 N N . LYS A 1 86 ? 0.220 3.930 -0.218 1.00 83.56 86 LYS A N 1
ATOM 692 C CA . LYS A 1 86 ? -0.617 4.982 0.359 1.00 83.56 86 LYS A CA 1
ATOM 693 C C . LYS A 1 86 ? -1.097 4.572 1.738 1.00 83.56 86 LYS A C 1
ATOM 695 O O . LYS A 1 86 ? -1.666 3.495 1.891 1.00 83.56 86 LYS A O 1
ATOM 700 N N . LEU A 1 87 ? -0.914 5.475 2.689 1.00 76.81 87 LEU A N 1
ATOM 701 C CA . LEU A 1 87 ? -1.698 5.495 3.913 1.00 76.81 87 LEU A CA 1
ATOM 702 C C . LEU A 1 87 ? -3.061 6.132 3.598 1.00 76.81 87 LEU A C 1
ATOM 704 O O . LEU A 1 87 ? -3.129 7.018 2.738 1.00 76.81 87 LEU A O 1
ATOM 708 N N . ASP A 1 88 ? -4.133 5.674 4.241 1.00 66.75 88 ASP A N 1
ATOM 709 C CA . ASP A 1 88 ? -5.434 6.347 4.169 1.00 66.75 88 ASP A CA 1
ATOM 710 C C . ASP A 1 88 ? -5.289 7.829 4.577 1.00 66.75 88 ASP A C 1
ATOM 712 O O . ASP A 1 88 ? -4.626 8.167 5.559 1.00 66.75 88 ASP A O 1
ATOM 716 N N . SER A 1 89 ? -5.874 8.721 3.776 1.00 52.56 89 SER A N 1
ATOM 717 C CA . SER A 1 89 ? -5.829 10.174 3.950 1.00 52.56 89 SER A CA 1
ATOM 718 C C . SER A 1 89 ? -6.640 10.686 5.139 1.00 52.56 89 SER A C 1
ATOM 720 O O . SER A 1 89 ? -6.460 11.838 5.523 1.00 52.56 89 SER A O 1
ATOM 722 N N . ASN A 1 90 ? -7.528 9.872 5.714 1.00 56.88 90 ASN A N 1
ATOM 723 C CA . ASN A 1 90 ? -8.419 10.315 6.787 1.00 56.88 90 ASN A CA 1
ATOM 724 C C . ASN A 1 90 ? -7.782 10.285 8.182 1.00 56.88 90 ASN A C 1
ATOM 726 O O . ASN A 1 90 ? -8.473 10.584 9.150 1.00 56.88 90 ASN A O 1
ATOM 730 N N . GLY A 1 91 ? -6.516 9.876 8.328 1.00 46.25 91 GLY A N 1
ATOM 731 C CA . GLY A 1 91 ? -5.879 9.721 9.646 1.00 46.25 91 GLY A CA 1
ATOM 732 C C . GLY A 1 91 ? -6.490 8.609 10.511 1.00 46.25 91 GLY A C 1
ATOM 733 O O . GLY A 1 91 ? -5.898 8.220 11.511 1.00 46.25 91 GLY A O 1
ATOM 734 N N . ASN A 1 92 ? -7.621 8.043 10.084 1.00 49.78 92 ASN A N 1
ATOM 735 C CA . ASN A 1 92 ? -8.150 6.773 10.539 1.00 49.78 92 ASN A CA 1
ATOM 736 C C . ASN A 1 92 ? -7.232 5.695 9.960 1.00 49.78 92 ASN A C 1
ATOM 738 O O . ASN A 1 92 ? -7.285 5.353 8.778 1.00 49.78 92 ASN A O 1
ATOM 742 N N . SER A 1 93 ? -6.293 5.324 10.823 1.00 50.62 93 SER A N 1
ATOM 743 C CA . SER A 1 93 ? -5.152 4.436 10.653 1.00 50.62 93 SER A CA 1
ATOM 744 C C . SER A 1 93 ? -5.575 3.050 10.130 1.00 50.62 93 SER A C 1
ATOM 746 O O . SER A 1 93 ? -6.739 2.773 9.879 1.00 50.62 93 SER A O 1
ATOM 748 N N . HIS A 1 94 ? -4.636 2.132 9.955 1.00 59.28 94 HIS A N 1
ATOM 749 C CA . HIS A 1 94 ? -4.874 0.700 9.702 1.00 59.28 94 HIS A CA 1
ATOM 750 C C . HIS A 1 94 ? -5.101 0.232 8.250 1.00 59.28 94 HIS A C 1
ATOM 752 O O . HIS A 1 94 ? -4.927 -0.956 7.978 1.00 59.28 94 HIS A O 1
ATOM 758 N N . SER A 1 95 ? -5.369 1.094 7.261 1.00 59.66 95 SER A N 1
ATOM 759 C CA . SER A 1 95 ? -5.405 0.654 5.849 1.00 59.66 95 SER A CA 1
ATOM 760 C C . SER A 1 95 ? -4.171 1.104 5.066 1.00 59.66 95 SER A C 1
ATOM 762 O O . SER A 1 95 ? -4.036 2.269 4.688 1.00 59.66 95 SER A O 1
ATOM 764 N N . LEU A 1 96 ? -3.258 0.163 4.796 1.00 69.44 96 LEU A N 1
ATOM 765 C CA . LEU A 1 96 ? -2.143 0.372 3.873 1.00 69.44 96 LEU A CA 1
ATOM 766 C C . LEU A 1 96 ? -2.516 -0.115 2.469 1.00 69.44 96 LEU A C 1
ATOM 768 O O . LEU A 1 96 ? -2.571 -1.314 2.188 1.00 69.44 96 LEU A O 1
ATOM 772 N N . GLY A 1 97 ? -2.720 0.833 1.555 1.00 74.94 97 GLY A N 1
ATOM 773 C CA . GLY A 1 97 ? -2.910 0.554 0.139 1.00 74.94 97 GLY A CA 1
ATOM 774 C C . GLY A 1 97 ? -1.577 0.313 -0.568 1.00 74.94 97 GLY A C 1
ATOM 775 O O . GLY A 1 97 ? -0.800 1.248 -0.759 1.00 74.94 97 GLY A O 1
ATOM 776 N N . MET A 1 98 ? -1.342 -0.922 -1.019 1.00 82.00 98 MET A N 1
ATOM 777 C CA . MET A 1 98 ? -0.213 -1.281 -1.885 1.00 82.00 98 MET A CA 1
ATOM 778 C C . MET A 1 98 ? -0.716 -1.767 -3.240 1.00 82.00 98 MET A C 1
ATOM 780 O O . MET A 1 98 ? -1.395 -2.794 -3.330 1.00 82.00 98 MET A O 1
ATOM 784 N N . TYR A 1 99 ? -0.375 -1.054 -4.308 1.00 85.94 99 TYR A N 1
ATOM 785 C CA . TYR A 1 99 ? -0.825 -1.425 -5.644 1.00 85.94 99 TYR A CA 1
ATOM 786 C C . TYR A 1 99 ? 0.143 -1.042 -6.746 1.00 85.94 99 TYR A C 1
ATOM 788 O O . TYR A 1 99 ? 0.996 -0.175 -6.585 1.00 85.94 99 TYR A O 1
ATOM 796 N N . TRP A 1 100 ? -0.022 -1.693 -7.892 1.00 87.81 100 TRP A N 1
ATOM 797 C CA . TRP A 1 100 ? 0.729 -1.377 -9.095 1.00 87.81 100 TRP A CA 1
ATOM 798 C C . TRP A 1 100 ? -0.076 -0.439 -9.986 1.00 87.81 100 TRP A C 1
ATOM 800 O O . TRP A 1 100 ? -1.227 -0.701 -10.340 1.00 87.81 100 TRP A O 1
ATOM 810 N N . GLY A 1 101 ? 0.541 0.673 -10.368 1.00 83.06 101 GLY A N 1
ATOM 811 C CA . GLY A 1 101 ? 0.049 1.539 -11.435 1.00 83.06 101 GLY A CA 1
ATOM 812 C C . GLY A 1 101 ? 0.972 1.484 -12.641 1.00 83.06 101 GLY A C 1
ATOM 813 O O . GLY A 1 101 ? 2.156 1.171 -12.501 1.00 83.06 101 GLY A O 1
ATOM 814 N N . LYS A 1 102 ? 0.465 1.848 -13.822 1.00 80.50 102 LYS A N 1
ATOM 815 C CA . LYS A 1 102 ? 1.364 2.265 -14.902 1.00 80.50 102 LYS A CA 1
ATOM 816 C C . LYS A 1 102 ? 2.184 3.476 -14.459 1.00 80.50 102 LYS A C 1
ATOM 818 O O . LYS A 1 102 ? 1.659 4.388 -13.811 1.00 80.50 102 LYS A O 1
ATOM 823 N N . ALA A 1 103 ? 3.468 3.485 -14.803 1.00 77.56 103 ALA A N 1
ATOM 824 C CA . ALA A 1 103 ? 4.345 4.602 -14.480 1.00 77.56 103 ALA A CA 1
ATOM 825 C C . ALA A 1 103 ? 3.826 5.900 -15.131 1.00 77.56 103 ALA A C 1
ATOM 827 O O . ALA A 1 103 ? 3.379 5.912 -16.279 1.00 77.56 103 ALA A O 1
ATOM 828 N N . LYS A 1 104 ? 3.864 7.013 -14.383 1.00 65.81 104 LYS A N 1
ATOM 829 C CA . LYS A 1 104 ? 3.341 8.319 -14.841 1.00 65.81 104 LYS A CA 1
ATOM 830 C C . LYS A 1 104 ? 4.119 8.900 -16.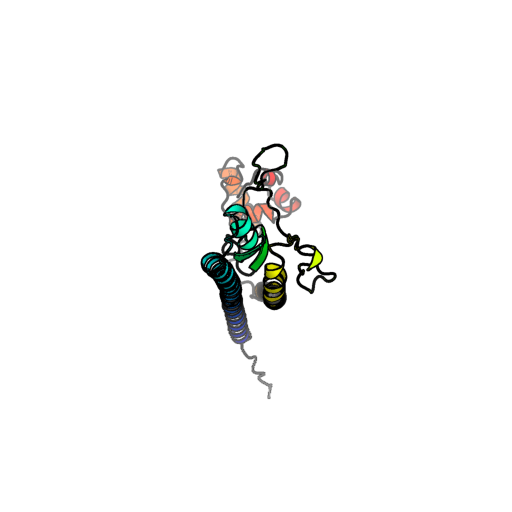023 1.00 65.81 104 LYS A C 1
ATOM 832 O O . LYS A 1 104 ? 3.555 9.652 -16.822 1.00 65.81 104 LYS A O 1
ATOM 837 N N . TYR A 1 105 ? 5.405 8.585 -16.110 1.00 58.62 105 TYR A N 1
ATOM 838 C CA . TYR A 1 105 ? 6.237 8.942 -17.245 1.00 58.62 105 TYR A CA 1
ATOM 839 C C . TYR A 1 105 ? 6.032 7.850 -18.284 1.00 58.62 105 TYR A C 1
ATOM 841 O O . TYR A 1 105 ? 6.386 6.710 -18.031 1.00 58.62 105 TYR A O 1
ATOM 849 N N . GLY A 1 106 ? 5.362 8.208 -19.383 1.00 51.81 106 GLY A N 1
ATOM 850 C CA . GLY A 1 106 ? 5.041 7.367 -20.533 1.00 51.81 106 GLY A CA 1
ATOM 851 C C . GLY A 1 106 ? 5.836 7.814 -21.754 1.00 51.81 106 GLY A C 1
ATOM 852 O O . GLY A 1 106 ? 5.779 9.000 -22.084 1.00 51.81 106 GLY A O 1
ATOM 853 N N . HIS A 1 107 ? 6.548 6.917 -22.445 1.00 45.12 107 HIS A N 1
ATOM 854 C CA . HIS A 1 107 ? 7.103 7.249 -23.754 1.00 45.12 107 HIS A CA 1
ATOM 855 C C . HIS A 1 107 ? 5.944 7.414 -24.736 1.00 45.12 107 HIS A C 1
ATOM 857 O O . HIS A 1 107 ? 4.995 6.628 -24.744 1.00 45.12 107 HIS A O 1
ATOM 863 N N . LYS A 1 108 ? 6.006 8.447 -25.576 1.00 47.09 108 LYS A N 1
ATOM 864 C CA . LYS A 1 108 ? 5.065 8.589 -26.687 1.00 47.09 108 LYS A CA 1
ATOM 865 C C . LYS A 1 108 ? 5.414 7.501 -27.702 1.00 47.09 108 LYS A C 1
ATOM 867 O O . LYS A 1 108 ? 6.454 7.595 -28.345 1.00 47.09 108 LYS A O 1
ATOM 872 N N . THR A 1 109 ? 4.584 6.476 -27.846 1.00 44.16 109 THR A N 1
ATOM 873 C CA . THR A 1 109 ? 4.638 5.602 -29.021 1.00 44.16 109 THR A CA 1
ATOM 874 C C . THR A 1 109 ? 3.928 6.318 -30.170 1.00 44.16 109 THR A C 1
ATOM 876 O O . THR A 1 109 ? 2.795 6.781 -30.025 1.00 44.16 109 THR A O 1
ATOM 879 N N . LYS A 1 110 ? 4.610 6.479 -31.311 1.00 40.12 110 LYS A N 1
ATOM 880 C CA . LYS A 1 110 ? 3.952 6.854 -32.569 1.00 40.12 110 LYS A CA 1
ATOM 881 C C . LYS A 1 110 ? 3.157 5.633 -33.030 1.00 40.12 110 LYS A C 1
ATOM 883 O O . LYS A 1 110 ? 3.750 4.583 -33.255 1.00 40.12 110 LYS A O 1
ATOM 888 N N . SER A 1 111 ? 1.836 5.750 -33.159 1.00 39.97 111 SER A N 1
ATOM 889 C CA . SER A 1 111 ? 1.091 4.768 -33.951 1.00 39.97 111 SER A CA 1
ATOM 890 C C . SER A 1 111 ? 1.458 4.950 -35.430 1.00 39.97 111 SER A C 1
ATOM 892 O O . SER A 1 111 ? 1.870 6.044 -35.829 1.00 39.97 111 SER A O 1
ATOM 894 N N . GLY A 1 112 ? 1.295 3.907 -36.251 1.00 46.41 112 GLY A N 1
ATOM 895 C CA . GLY A 1 112 ? 1.533 3.961 -37.703 1.00 46.41 112 GLY A CA 1
ATOM 896 C C . GLY A 1 112 ? 0.750 5.058 -38.445 1.00 46.41 112 GLY A C 1
ATOM 897 O O . GLY A 1 112 ? 1.078 5.361 -39.584 1.00 46.41 112 GLY A O 1
ATOM 898 N N . ASN A 1 113 ? -0.210 5.712 -37.775 1.00 52.41 113 ASN A N 1
ATOM 899 C CA . ASN A 1 113 ? -1.022 6.811 -38.300 1.00 52.41 113 ASN A CA 1
ATOM 900 C C . ASN A 1 113 ? -0.617 8.196 -37.745 1.00 52.41 113 ASN A C 1
ATOM 902 O O . ASN A 1 113 ? -1.364 9.157 -37.884 1.00 52.41 113 ASN A O 1
ATOM 906 N N . GLY A 1 114 ? 0.541 8.328 -37.083 1.00 44.25 114 GLY A N 1
ATOM 907 C CA . GLY A 1 114 ? 1.103 9.624 -36.667 1.00 44.25 114 GLY A CA 1
ATOM 908 C C . GLY A 1 114 ? 0.527 10.234 -35.380 1.00 44.25 114 GLY A C 1
ATOM 909 O O . GLY A 1 114 ? 1.120 11.169 -34.835 1.00 44.25 114 GLY A O 1
ATOM 910 N N . ASP A 1 115 ? -0.554 9.679 -34.831 1.00 48.97 115 ASP A N 1
ATOM 911 C CA . ASP A 1 115 ? -1.196 10.228 -33.637 1.00 48.97 115 ASP A CA 1
ATOM 912 C C . ASP A 1 115 ? -0.489 9.833 -32.332 1.00 48.97 115 ASP A C 1
ATOM 914 O O . ASP A 1 115 ? -0.380 8.661 -31.957 1.00 48.97 115 ASP A O 1
ATOM 918 N N . LYS A 1 116 ? -0.042 10.864 -31.603 1.00 50.28 116 LYS A N 1
ATOM 919 C CA . LYS A 1 116 ? 0.552 10.789 -30.262 1.00 50.28 116 LYS A CA 1
ATOM 920 C C . LYS A 1 116 ? -0.561 10.729 -29.212 1.00 50.28 116 LYS A C 1
ATOM 922 O O . LYS A 1 116 ? -1.040 11.772 -28.770 1.00 50.28 116 LYS A O 1
ATOM 927 N N . LYS A 1 117 ? -0.932 9.539 -28.737 1.00 45.12 117 LYS A N 1
ATOM 928 C CA . LYS A 1 117 ? -1.801 9.406 -27.553 1.00 45.12 117 LYS A CA 1
ATOM 929 C C . LYS A 1 117 ? -1.136 8.558 -26.474 1.00 45.12 117 LYS A C 1
ATOM 931 O O . LYS A 1 117 ? -1.195 7.337 -26.501 1.00 45.12 117 LYS A O 1
ATOM 936 N N . VAL A 1 118 ? -0.575 9.226 -25.463 1.00 49.09 118 VAL A N 1
ATOM 937 C CA . VAL A 1 118 ? -0.420 8.617 -24.134 1.00 49.09 118 VAL A CA 1
ATOM 938 C C . VAL A 1 118 ? -1.801 8.681 -23.498 1.00 49.09 118 VAL A C 1
ATOM 940 O O . VAL A 1 118 ? -2.170 9.677 -22.876 1.00 49.09 118 VAL A O 1
ATOM 943 N N . GLN A 1 119 ? -2.618 7.662 -23.748 1.00 40.97 119 GLN A N 1
ATOM 944 C CA . GLN A 1 119 ? -3.929 7.578 -23.127 1.00 40.97 119 GLN A CA 1
ATOM 945 C C . GLN A 1 119 ? -3.713 7.278 -21.640 1.00 40.97 119 GLN A C 1
ATOM 947 O O . GLN A 1 119 ? -3.407 6.155 -21.252 1.00 40.97 119 GLN A O 1
ATOM 952 N N . ARG A 1 120 ? -3.818 8.314 -20.804 1.00 42.88 120 ARG A N 1
ATOM 953 C CA . ARG A 1 120 ? -3.840 8.189 -19.345 1.00 42.88 120 ARG A CA 1
ATOM 954 C C . ARG A 1 120 ? -5.206 7.653 -18.929 1.00 42.88 120 ARG A C 1
ATOM 956 O O . ARG A 1 120 ? -6.060 8.409 -18.479 1.00 42.88 120 ARG A O 1
ATOM 963 N N . LYS A 1 121 ? -5.433 6.357 -19.115 1.00 42.59 121 LYS A N 1
ATOM 964 C CA . LYS A 1 121 ? -6.374 5.642 -18.254 1.00 42.59 121 LYS A CA 1
ATOM 965 C C . LYS A 1 121 ? -5.588 5.201 -17.027 1.00 42.59 121 LYS A C 1
ATOM 967 O O . LYS A 1 121 ? -4.388 4.944 -17.110 1.00 42.59 121 LYS A O 1
ATOM 972 N N . SER A 1 122 ? -6.230 5.214 -15.869 1.00 51.00 122 SER A N 1
ATOM 973 C CA . SER A 1 122 ? -5.710 4.635 -14.635 1.00 51.00 122 SER A CA 1
ATOM 974 C C . SER A 1 122 ? -5.556 3.124 -14.832 1.00 51.00 122 SER A C 1
ATOM 976 O O . SER A 1 122 ? -6.384 2.335 -14.387 1.00 51.00 122 SER A O 1
ATOM 978 N N . ASP A 1 123 ? -4.534 2.721 -15.580 1.00 62.34 123 ASP A N 1
ATOM 979 C CA . ASP A 1 123 ? -4.242 1.334 -15.913 1.00 62.34 123 ASP A CA 1
ATOM 980 C C . ASP A 1 123 ? -3.511 0.709 -14.727 1.00 62.34 123 ASP A C 1
ATOM 982 O O . ASP A 1 123 ? -2.322 0.384 -14.768 1.00 62.34 123 ASP A O 1
ATOM 986 N N . HIS A 1 124 ? -4.216 0.642 -13.607 1.00 69.19 124 HIS A N 1
ATOM 987 C CA . HIS A 1 124 ? -3.766 -0.119 -12.465 1.00 69.19 124 HIS A CA 1
ATOM 988 C C . HIS A 1 124 ? -3.772 -1.591 -12.846 1.00 69.19 124 HIS A C 1
ATOM 990 O O . HIS A 1 124 ? -4.700 -2.079 -13.499 1.00 69.19 124 HIS A O 1
ATOM 996 N N . VAL A 1 125 ? -2.737 -2.309 -12.426 1.00 80.94 125 VAL A N 1
ATOM 997 C CA . VAL A 1 125 ? -2.848 -3.763 -12.379 1.00 80.94 125 VAL A CA 1
ATOM 998 C C . VAL A 1 125 ? -3.894 -4.033 -11.308 1.00 80.94 125 VAL A C 1
ATOM 1000 O O . VAL A 1 125 ? -3.826 -3.450 -10.228 1.00 80.94 125 VAL A O 1
ATOM 1003 N N . SER A 1 126 ? -4.926 -4.810 -11.621 1.00 82.56 126 SER A N 1
ATOM 1004 C CA . SER A 1 126 ? -5.959 -5.128 -10.639 1.00 82.56 126 SER A CA 1
ATOM 1005 C C . SER A 1 126 ? -5.514 -6.318 -9.811 1.00 82.56 126 SER A C 1
ATOM 1007 O O . SER A 1 126 ? -5.208 -7.374 -10.360 1.00 82.56 126 SER A O 1
ATOM 1009 N N . MET A 1 127 ? -5.506 -6.158 -8.493 1.00 85.62 127 MET A N 1
ATOM 1010 C CA . MET A 1 127 ? -5.189 -7.250 -7.584 1.00 85.62 127 MET A CA 1
ATOM 1011 C C . MET A 1 127 ? -6.254 -8.337 -7.715 1.00 85.62 127 MET A C 1
ATOM 1013 O O . MET A 1 127 ? -7.454 -8.042 -7.672 1.00 85.62 127 MET A O 1
ATOM 1017 N N . ARG A 1 128 ? -5.842 -9.598 -7.852 1.00 85.88 128 ARG A N 1
ATOM 1018 C CA . ARG A 1 128 ? -6.791 -10.705 -7.792 1.00 85.88 128 ARG A CA 1
ATOM 1019 C C . ARG A 1 128 ? -7.282 -10.831 -6.355 1.00 85.88 128 ARG A C 1
ATOM 1021 O O . ARG A 1 128 ? -6.481 -10.893 -5.419 1.00 85.88 128 ARG A O 1
ATOM 1028 N N . LYS A 1 129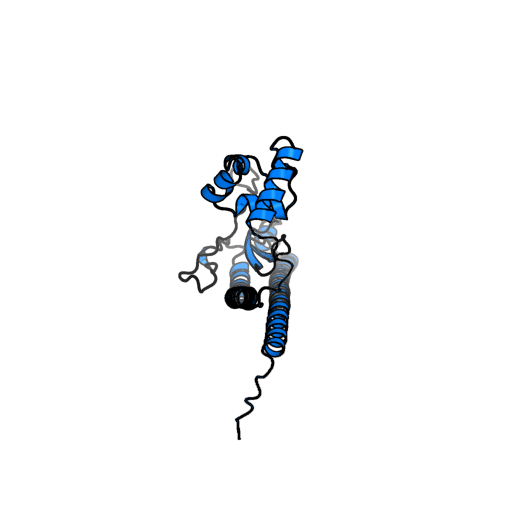 ? -8.607 -10.853 -6.188 1.00 83.56 129 LYS A N 1
ATOM 1029 C CA . LYS A 1 129 ? -9.231 -11.104 -4.887 1.00 83.56 129 LYS A CA 1
ATOM 1030 C C . LYS A 1 129 ? -8.764 -12.459 -4.366 1.00 83.56 129 LYS A C 1
ATOM 1032 O O . LYS A 1 129 ? -8.681 -13.422 -5.129 1.00 83.56 129 LYS A O 1
ATOM 1037 N N . ALA A 1 130 ? -8.451 -12.513 -3.080 1.00 81.38 130 ALA A N 1
ATOM 1038 C CA . ALA A 1 130 ? -8.113 -13.769 -2.448 1.00 81.38 130 ALA A CA 1
ATOM 1039 C C . ALA A 1 130 ? -9.328 -14.713 -2.444 1.00 81.38 130 ALA A C 1
ATOM 1041 O O . ALA A 1 130 ? -10.465 -14.245 -2.362 1.00 81.38 130 ALA A O 1
ATOM 1042 N N . PRO A 1 131 ? -9.104 -16.035 -2.513 1.00 78.19 131 PRO A N 1
ATOM 1043 C CA . PRO A 1 131 ? -10.180 -17.020 -2.418 1.00 78.19 131 PRO A CA 1
ATOM 1044 C C . PRO A 1 131 ? -10.796 -17.092 -1.012 1.00 78.19 131 PRO A C 1
ATOM 1046 O O . PRO A 1 131 ? -11.858 -17.677 -0.840 1.00 78.19 131 PRO A O 1
ATOM 1049 N N . SER A 1 132 ? -10.128 -16.517 -0.012 1.00 78.19 132 SER A N 1
ATOM 1050 C CA . SER A 1 132 ? -10.537 -16.521 1.386 1.00 78.19 132 SER A CA 1
ATOM 1051 C C . SER A 1 132 ? -10.547 -15.094 1.925 1.00 78.19 132 SER A C 1
ATOM 1053 O O . SER A 1 132 ? -9.640 -14.330 1.579 1.00 78.19 132 SER A O 1
ATOM 1055 N N . PRO A 1 133 ? -11.500 -14.739 2.807 1.00 68.19 133 PRO A N 1
ATOM 1056 C CA . PRO A 1 133 ? -11.454 -13.469 3.519 1.00 68.19 133 PRO A CA 1
ATOM 1057 C C . PRO A 1 133 ? -10.204 -13.350 4.394 1.00 68.19 133 PRO A C 1
ATOM 1059 O O . PRO A 1 133 ? -9.840 -12.234 4.715 1.00 68.19 133 PRO A O 1
ATOM 1062 N N . TYR A 1 134 ? -9.526 -14.459 4.728 1.00 69.25 134 TYR A N 1
ATOM 1063 C CA . TYR A 1 134 ? -8.346 -14.501 5.601 1.00 69.25 134 TYR A CA 1
ATOM 1064 C C . TYR A 1 134 ? -7.000 -14.383 4.870 1.00 69.25 134 TYR A C 1
ATOM 1066 O O . TYR A 1 134 ? -5.944 -14.607 5.465 1.00 69.25 134 TYR A O 1
ATOM 1074 N N . MET A 1 135 ? -7.006 -14.082 3.572 1.00 73.69 135 MET A N 1
ATOM 1075 C CA . MET A 1 135 ? -5.783 -13.913 2.791 1.00 73.69 135 MET A CA 1
ATOM 1076 C C . MET A 1 135 ? -5.805 -12.569 2.064 1.00 73.69 135 MET A C 1
ATOM 1078 O O . MET A 1 135 ? -6.835 -12.193 1.505 1.00 73.69 135 MET A O 1
ATOM 1082 N N . PRO A 1 136 ? -4.675 -11.844 1.997 1.00 80.62 136 PRO A N 1
ATOM 1083 C CA . PRO A 1 136 ? -4.600 -10.677 1.137 1.00 80.62 136 PRO A CA 1
ATOM 1084 C C . PRO A 1 136 ? -4.641 -11.105 -0.334 1.00 80.62 136 PRO A C 1
ATOM 1086 O O . PRO A 1 136 ? -4.153 -12.175 -0.715 1.00 80.62 136 PRO A O 1
ATOM 1089 N N . GLY A 1 137 ? -5.193 -10.238 -1.181 1.00 82.31 137 GLY A N 1
ATOM 1090 C CA . GLY A 1 137 ? -5.100 -10.406 -2.628 1.00 82.31 137 GLY A CA 1
ATOM 1091 C C . GLY A 1 137 ? -3.647 -10.376 -3.119 1.00 82.31 137 GLY A C 1
ATOM 1092 O O . GLY A 1 137 ? -2.744 -9.852 -2.458 1.00 82.31 137 GLY A O 1
ATOM 1093 N N . ARG A 1 138 ? -3.418 -10.937 -4.308 1.00 83.50 138 ARG A N 1
ATOM 1094 C CA . ARG A 1 138 ? -2.102 -10.956 -4.966 1.00 83.50 138 ARG A CA 1
ATOM 1095 C C . ARG A 1 138 ? -2.221 -10.480 -6.406 1.00 83.50 138 ARG A C 1
ATOM 1097 O O . ARG A 1 138 ? -3.276 -10.627 -7.025 1.00 83.50 138 ARG A O 1
ATOM 1104 N N . TYR A 1 139 ? -1.144 -9.913 -6.934 1.00 87.62 139 TYR A N 1
ATOM 1105 C CA . TYR A 1 139 ? -1.044 -9.626 -8.361 1.00 87.62 139 TYR A CA 1
ATOM 1106 C C . TYR A 1 139 ? -0.535 -10.864 -9.089 1.00 87.62 139 TYR A C 1
ATOM 1108 O O . TYR A 1 139 ? 0.406 -11.518 -8.640 1.00 87.62 139 TYR A O 1
ATOM 1116 N N . GLU A 1 140 ? -1.159 -11.200 -10.212 1.00 85.00 140 GLU A N 1
ATOM 1117 C CA . GLU A 1 140 ? -0.669 -12.302 -11.031 1.00 85.00 140 GLU A CA 1
ATOM 1118 C C . GLU A 1 140 ? 0.425 -11.810 -11.973 1.00 85.00 140 GLU A C 1
ATOM 1120 O O . GLU A 1 140 ? 0.292 -10.767 -12.614 1.00 85.00 140 GLU A O 1
ATOM 1125 N N . ALA A 1 141 ? 1.486 -12.606 -12.121 1.00 83.50 141 ALA A N 1
ATOM 1126 C CA . ALA A 1 141 ? 2.588 -12.309 -13.034 1.00 83.50 141 ALA A CA 1
ATOM 1127 C C . ALA A 1 141 ? 2.109 -12.035 -14.476 1.00 83.50 141 ALA A C 1
ATOM 1129 O O . ALA A 1 141 ? 2.676 -11.202 -15.179 1.00 83.50 141 ALA A O 1
ATOM 1130 N N . SER A 1 142 ? 1.039 -12.715 -14.902 1.00 85.12 142 SER A N 1
ATOM 1131 C CA . SER A 1 142 ? 0.399 -12.585 -16.218 1.00 85.12 142 SER A CA 1
ATOM 1132 C C . SER A 1 142 ? -0.220 -11.205 -16.474 1.00 85.12 142 SER A C 1
ATOM 1134 O O . SER A 1 142 ? -0.380 -10.806 -17.629 1.00 85.12 142 SER A O 1
ATOM 1136 N N . GLN A 1 143 ? -0.566 -10.460 -15.422 1.00 85.31 143 GLN A N 1
ATOM 1137 C CA . GLN A 1 143 ? -1.177 -9.138 -15.551 1.00 85.31 143 GLN A CA 1
ATOM 1138 C C . GLN A 1 143 ? -0.145 -8.051 -15.877 1.00 85.31 143 GLN A C 1
ATOM 1140 O O . GLN A 1 143 ? -0.512 -6.985 -16.382 1.00 85.31 143 GLN A O 1
ATOM 1145 N N . PHE A 1 144 ? 1.140 -8.324 -15.639 1.00 85.69 144 PHE A N 1
ATOM 1146 C CA . PHE A 1 144 ? 2.231 -7.441 -16.024 1.00 85.69 144 PHE A CA 1
ATOM 1147 C C . PHE A 1 144 ? 2.620 -7.697 -17.482 1.00 85.69 144 PHE A C 1
ATOM 1149 O O . PHE A 1 144 ? 3.269 -8.685 -17.833 1.00 85.69 144 PHE A O 1
ATOM 1156 N N . LYS A 1 145 ? 2.198 -6.783 -18.353 1.00 84.38 145 LYS A N 1
ATOM 1157 C CA . LYS A 1 145 ? 2.452 -6.822 -19.791 1.00 84.38 145 LYS A CA 1
ATOM 1158 C C . LYS A 1 145 ? 3.656 -5.942 -20.107 1.00 84.38 145 LYS A C 1
ATOM 1160 O O . LYS A 1 145 ? 3.583 -4.721 -19.986 1.00 84.38 145 LYS A O 1
ATOM 1165 N N . PHE A 1 146 ? 4.744 -6.572 -20.529 1.00 83.00 146 PHE A N 1
ATOM 1166 C CA . PHE A 1 146 ? 5.972 -5.906 -20.957 1.00 83.00 146 PHE A CA 1
ATOM 1167 C C . PHE A 1 146 ? 6.147 -6.081 -22.463 1.00 83.00 146 PHE A C 1
ATOM 1169 O O . PHE A 1 146 ? 5.720 -7.092 -23.018 1.00 83.00 146 PHE A O 1
ATOM 1176 N N . ASN A 1 147 ? 6.769 -5.102 -23.114 1.00 82.00 147 ASN A N 1
ATOM 1177 C CA . ASN A 1 147 ? 7.308 -5.293 -24.458 1.00 82.00 147 ASN A CA 1
ATOM 1178 C C . ASN A 1 147 ? 8.696 -5.952 -24.370 1.00 82.00 147 ASN A C 1
ATOM 1180 O O . ASN A 1 147 ? 9.298 -6.000 -23.293 1.00 82.00 147 ASN A O 1
ATOM 1184 N N . ASP A 1 148 ? 9.216 -6.415 -25.506 1.00 82.94 148 ASP A N 1
ATOM 1185 C CA . ASP A 1 148 ? 10.493 -7.139 -25.564 1.00 82.94 148 ASP A CA 1
ATOM 1186 C C . ASP A 1 148 ? 11.663 -6.311 -25.011 1.00 82.94 148 ASP A C 1
ATOM 1188 O O . ASP A 1 148 ? 12.533 -6.829 -24.316 1.00 82.94 148 ASP A O 1
ATOM 1192 N N . HIS A 1 149 ? 11.641 -4.992 -25.225 1.00 83.25 149 HIS A N 1
ATOM 1193 C CA . HIS A 1 149 ? 12.664 -4.071 -24.724 1.00 83.25 149 HIS A CA 1
ATOM 1194 C C . HIS A 1 149 ? 12.681 -3.907 -23.197 1.00 83.25 149 HIS A C 1
ATOM 1196 O O . HIS A 1 149 ? 13.711 -3.524 -22.648 1.00 83.25 149 HIS A O 1
ATOM 1202 N N . ASN A 1 150 ? 11.572 -4.195 -22.507 1.00 84.62 150 ASN A N 1
ATOM 1203 C CA . ASN A 1 150 ? 11.433 -4.013 -21.058 1.00 84.62 150 ASN A CA 1
ATOM 1204 C C . ASN A 1 150 ? 11.231 -5.329 -20.307 1.00 84.62 150 ASN A C 1
ATOM 1206 O O . ASN A 1 150 ? 10.780 -5.326 -19.161 1.00 84.62 150 ASN A O 1
ATOM 1210 N N . ILE A 1 151 ? 11.586 -6.459 -20.923 1.00 87.62 151 ILE A N 1
ATOM 1211 C CA . ILE A 1 151 ? 11.487 -7.773 -20.279 1.00 87.62 151 ILE A CA 1
ATOM 1212 C C . ILE A 1 151 ? 12.296 -7.829 -18.975 1.00 87.62 151 ILE A C 1
ATOM 1214 O O . ILE A 1 151 ? 11.865 -8.473 -18.022 1.00 87.62 151 ILE A O 1
ATOM 1218 N N . TRP A 1 152 ? 13.394 -7.069 -18.893 1.00 90.94 152 TRP A N 1
ATOM 1219 C CA . TRP A 1 152 ? 14.228 -6.926 -17.697 1.00 90.94 152 TRP A CA 1
ATOM 1220 C C . TRP A 1 152 ? 13.448 -6.430 -16.467 1.00 90.94 152 TRP A C 1
ATOM 1222 O O . TRP A 1 152 ? 13.778 -6.775 -15.335 1.00 90.94 152 TRP A O 1
ATOM 1232 N N . GLN A 1 153 ? 12.369 -5.662 -16.656 1.00 90.25 153 GLN A N 1
ATOM 1233 C CA . GLN A 1 153 ? 11.549 -5.175 -15.541 1.00 90.25 153 GLN A CA 1
ATOM 1234 C C . GLN A 1 153 ? 10.746 -6.282 -14.880 1.00 90.25 153 GLN A C 1
ATOM 1236 O O . GLN A 1 153 ? 10.377 -6.137 -13.715 1.00 90.25 153 GLN A O 1
ATOM 1241 N N . ARG A 1 154 ? 10.463 -7.374 -15.598 1.00 89.88 154 ARG A N 1
ATOM 1242 C CA . ARG A 1 154 ? 9.648 -8.476 -15.087 1.00 89.88 154 ARG A CA 1
ATOM 1243 C C . ARG A 1 154 ? 10.233 -9.024 -13.794 1.00 89.88 154 ARG A C 1
ATOM 1245 O O . ARG A 1 154 ? 9.511 -9.135 -12.812 1.00 89.88 154 ARG A O 1
ATOM 1252 N N . GLU A 1 155 ? 11.525 -9.322 -13.777 1.00 91.12 155 GLU A N 1
ATOM 1253 C CA . GLU A 1 155 ? 12.183 -9.906 -12.605 1.00 91.12 155 GLU A CA 1
ATOM 1254 C C . GLU A 1 155 ? 12.145 -8.962 -11.403 1.00 91.12 155 GLU A C 1
ATOM 1256 O O . GLU A 1 155 ? 11.831 -9.380 -10.289 1.00 91.12 155 GLU A O 1
ATOM 1261 N N . ILE A 1 156 ? 12.372 -7.667 -11.635 1.00 93.38 156 ILE A N 1
ATOM 1262 C CA . ILE A 1 156 ? 12.314 -6.647 -10.584 1.00 93.38 156 ILE A CA 1
ATOM 1263 C C . ILE A 1 156 ? 10.892 -6.534 -10.036 1.00 93.38 156 ILE A C 1
ATOM 1265 O O . ILE A 1 156 ? 10.701 -6.564 -8.825 1.00 93.38 156 ILE A O 1
ATOM 1269 N N . VAL A 1 157 ? 9.892 -6.425 -10.915 1.00 92.31 157 VAL A N 1
ATOM 1270 C CA . VAL A 1 157 ? 8.483 -6.310 -10.522 1.00 92.31 157 VAL A CA 1
ATOM 1271 C C . VAL A 1 157 ? 8.045 -7.532 -9.723 1.00 92.31 157 VAL A C 1
ATOM 1273 O O . VAL A 1 157 ? 7.446 -7.364 -8.667 1.00 92.31 157 VAL A O 1
ATOM 1276 N N . LEU A 1 158 ? 8.384 -8.745 -10.168 1.00 91.00 158 LEU A N 1
ATOM 1277 C CA . LEU A 1 158 ? 8.031 -9.974 -9.455 1.00 91.00 158 LEU A CA 1
ATOM 1278 C C . LEU A 1 158 ? 8.740 -10.078 -8.100 1.00 91.00 158 LEU A C 1
ATOM 1280 O O . LEU A 1 158 ? 8.101 -10.409 -7.105 1.00 91.00 158 LEU A O 1
ATOM 1284 N N . SER A 1 159 ? 10.032 -9.746 -8.034 1.00 92.69 159 SER A N 1
ATOM 1285 C CA . SER A 1 159 ? 10.789 -9.735 -6.776 1.00 92.69 159 SER A CA 1
ATOM 1286 C C . SER A 1 159 ? 10.201 -8.748 -5.762 1.00 92.69 159 SER A C 1
ATOM 1288 O O . SER A 1 159 ? 10.045 -9.077 -4.586 1.00 92.69 159 SER A O 1
ATOM 1290 N N . ILE A 1 160 ? 9.837 -7.550 -6.220 1.00 93.06 160 ILE A N 1
ATOM 1291 C CA . ILE A 1 160 ? 9.252 -6.503 -5.379 1.00 93.06 160 ILE A CA 1
ATOM 1292 C C . ILE A 1 160 ? 7.816 -6.849 -4.982 1.00 93.06 160 ILE A C 1
ATOM 1294 O O . ILE A 1 160 ? 7.433 -6.632 -3.835 1.00 93.06 160 ILE A O 1
ATOM 1298 N N . GLU A 1 161 ? 7.032 -7.441 -5.883 1.00 90.38 161 GLU A N 1
ATOM 1299 C CA . GLU A 1 161 ? 5.681 -7.907 -5.574 1.00 90.38 161 GLU A CA 1
ATOM 1300 C C . GLU A 1 161 ? 5.681 -8.963 -4.467 1.00 90.38 161 GLU A C 1
ATOM 1302 O O . GLU A 1 161 ? 4.846 -8.880 -3.570 1.00 90.38 161 GLU A O 1
ATOM 1307 N N . THR A 1 162 ? 6.630 -9.903 -4.474 1.00 90.56 162 THR A N 1
ATOM 1308 C CA . THR A 1 162 ? 6.767 -10.895 -3.397 1.00 90.56 162 THR A CA 1
ATOM 1309 C C . THR A 1 162 ? 6.949 -10.221 -2.036 1.00 90.56 162 THR A C 1
ATOM 1311 O O . THR A 1 162 ? 6.202 -10.522 -1.106 1.00 90.56 162 THR A O 1
ATOM 1314 N N . LYS A 1 163 ? 7.858 -9.241 -1.937 1.00 93.00 163 LYS A N 1
ATOM 1315 C CA . LYS A 1 163 ? 8.086 -8.475 -0.698 1.00 93.00 163 LYS A CA 1
ATOM 1316 C C . LYS A 1 163 ? 6.833 -7.715 -0.257 1.00 93.00 163 LYS A C 1
ATOM 1318 O O . LYS A 1 163 ? 6.428 -7.780 0.899 1.00 93.00 163 LYS A O 1
ATOM 1323 N N . LEU A 1 164 ? 6.167 -7.026 -1.186 1.00 90.62 164 LEU A N 1
ATOM 1324 C CA . LEU A 1 164 ? 4.936 -6.293 -0.876 1.00 90.62 164 LEU A CA 1
ATOM 1325 C C . LEU A 1 164 ? 3.784 -7.231 -0.472 1.00 90.62 164 LEU A C 1
ATOM 1327 O O . LEU A 1 164 ? 2.955 -6.853 0.354 1.00 90.62 164 LEU A O 1
ATOM 1331 N N . ALA A 1 165 ? 3.715 -8.447 -1.016 1.00 88.12 165 ALA A N 1
ATOM 1332 C CA . ALA A 1 165 ? 2.707 -9.437 -0.643 1.00 88.12 165 ALA A CA 1
ATOM 1333 C C . ALA A 1 165 ? 2.890 -9.949 0.798 1.00 88.12 165 ALA A C 1
ATOM 1335 O O . ALA A 1 165 ? 1.897 -10.167 1.502 1.00 88.12 165 ALA A O 1
ATOM 1336 N N . GLU A 1 166 ? 4.132 -10.102 1.260 1.00 89.31 166 GLU A N 1
ATOM 1337 C CA . GLU A 1 166 ? 4.435 -10.431 2.659 1.00 89.31 166 GLU A CA 1
ATOM 1338 C C . GLU A 1 166 ? 3.964 -9.316 3.596 1.00 89.31 166 GLU A C 1
ATOM 1340 O O . GLU A 1 166 ? 3.204 -9.579 4.531 1.00 89.31 166 GLU A O 1
ATOM 1345 N N . LEU A 1 167 ? 4.300 -8.059 3.284 1.00 90.31 167 LEU A N 1
AT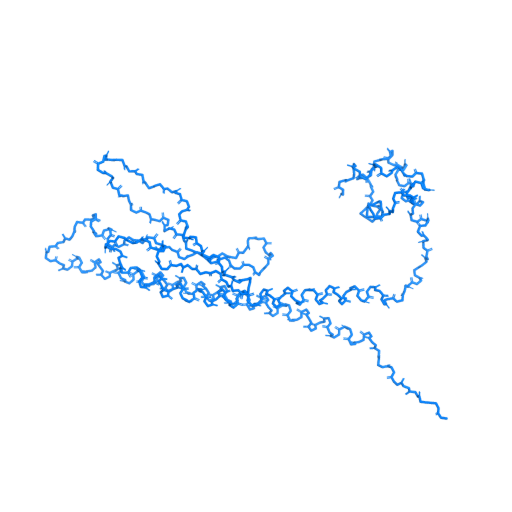OM 1346 C CA . LEU A 1 167 ? 3.864 -6.908 4.079 1.00 90.31 167 LEU A CA 1
ATOM 1347 C C . LEU A 1 167 ? 2.333 -6.781 4.118 1.00 90.31 167 LEU A C 1
ATOM 1349 O O . LEU A 1 167 ? 1.761 -6.602 5.192 1.00 90.31 167 LEU A O 1
ATOM 1353 N N . ARG A 1 168 ? 1.640 -6.971 2.984 1.00 87.00 168 ARG A N 1
ATOM 1354 C CA . ARG A 1 168 ? 0.163 -7.026 2.952 1.00 87.00 168 ARG A CA 1
ATOM 1355 C C . ARG A 1 168 ? -0.399 -8.118 3.856 1.00 87.00 168 ARG A C 1
ATOM 1357 O O . ARG A 1 168 ? -1.433 -7.911 4.479 1.00 87.00 168 ARG A O 1
ATOM 1364 N N . THR A 1 169 ? 0.263 -9.272 3.928 1.00 86.31 169 THR A N 1
ATOM 1365 C CA . THR A 1 169 ? -0.167 -10.384 4.789 1.00 86.31 169 THR A CA 1
ATOM 1366 C C . THR A 1 169 ? -0.053 -10.019 6.263 1.00 86.31 169 THR A C 1
ATOM 1368 O O . THR A 1 169 ? -0.961 -10.322 7.034 1.00 86.31 169 THR A O 1
ATOM 1371 N N . ILE A 1 170 ? 1.033 -9.352 6.654 1.00 87.75 170 ILE A N 1
ATOM 1372 C CA . ILE A 1 170 ? 1.238 -8.906 8.036 1.00 87.75 170 ILE A CA 1
ATOM 1373 C C . ILE A 1 170 ? 0.174 -7.873 8.420 1.00 87.75 170 ILE A C 1
ATOM 1375 O O . ILE A 1 170 ? -0.484 -8.034 9.442 1.00 87.75 170 ILE A O 1
ATOM 1379 N N . ILE A 1 171 ? -0.060 -6.870 7.572 1.00 85.00 171 ILE A N 1
ATOM 1380 C CA . ILE A 1 171 ? -1.069 -5.823 7.818 1.00 85.00 171 ILE A CA 1
ATOM 1381 C C . ILE A 1 171 ? -2.461 -6.416 7.912 1.00 85.00 171 ILE A C 1
ATOM 1383 O O . ILE A 1 171 ? -3.223 -6.071 8.804 1.00 85.00 171 ILE A O 1
ATOM 1387 N N . PHE A 1 172 ? -2.784 -7.339 7.011 1.00 84.56 172 PHE A N 1
ATOM 1388 C CA . PHE A 1 172 ? -4.067 -8.014 7.035 1.00 84.56 172 PHE A CA 1
ATOM 1389 C C . PHE A 1 172 ? -4.294 -8.746 8.371 1.00 84.56 172 PHE A C 1
ATOM 1391 O O . PHE A 1 172 ? -5.356 -8.608 8.971 1.00 84.56 172 PHE A O 1
ATOM 1398 N N . LYS A 1 173 ? -3.281 -9.464 8.879 1.00 85.19 173 LYS A N 1
ATOM 1399 C CA . LYS A 1 173 ? -3.351 -10.122 10.194 1.00 85.19 173 LYS A CA 1
ATOM 1400 C C . LYS A 1 173 ? -3.488 -9.123 11.342 1.00 85.19 173 LYS A C 1
ATOM 1402 O O . LYS A 1 173 ? -4.302 -9.352 12.228 1.00 85.19 173 LYS A O 1
ATOM 1407 N N . LEU A 1 174 ? -2.735 -8.023 11.310 1.00 84.31 174 LEU A N 1
ATOM 1408 C CA . LEU A 1 174 ? -2.849 -6.961 12.312 1.00 84.31 174 LEU A CA 1
ATOM 1409 C C . LEU A 1 174 ? -4.250 -6.351 12.322 1.00 84.31 174 LEU A C 1
ATOM 1411 O O . LEU A 1 174 ? -4.815 -6.170 13.391 1.00 84.31 174 LEU A O 1
ATOM 1415 N N . ASN A 1 175 ? -4.842 -6.114 11.153 1.00 81.44 175 ASN A N 1
ATOM 1416 C CA . ASN A 1 175 ? -6.193 -5.570 11.048 1.00 81.44 175 ASN A CA 1
ATOM 1417 C C . ASN A 1 175 ? -7.258 -6.523 11.602 1.00 81.44 175 ASN A C 1
ATOM 1419 O O . ASN A 1 175 ? -8.218 -6.056 12.211 1.00 81.44 175 ASN A O 1
ATOM 1423 N N . LEU A 1 176 ? -7.090 -7.841 11.435 1.00 82.94 176 LEU A N 1
ATOM 1424 C CA . LEU A 1 176 ? -7.963 -8.823 12.085 1.00 82.94 176 LEU A CA 1
ATOM 1425 C C . LEU A 1 176 ? -7.841 -8.746 13.608 1.00 82.94 176 LEU A C 1
ATOM 1427 O O . LEU A 1 176 ? -8.841 -8.535 14.283 1.00 82.94 176 LEU A O 1
ATOM 1431 N N . SER A 1 177 ? -6.616 -8.824 14.140 1.00 83.81 177 SER A N 1
ATOM 1432 C CA . SER A 1 177 ? -6.381 -8.720 15.587 1.00 83.81 177 SER A CA 1
ATOM 1433 C C . SER A 1 177 ? -6.884 -7.399 16.168 1.00 83.81 177 SER A C 1
ATOM 1435 O O . SER A 1 177 ? -7.361 -7.359 17.296 1.00 83.81 177 SER A O 1
ATOM 1437 N N . TYR A 1 178 ? -6.800 -6.325 15.389 1.00 82.38 178 TYR A N 1
ATOM 1438 C CA . TYR A 1 178 ? -7.270 -5.005 15.775 1.00 82.38 178 TYR A CA 1
ATOM 1439 C C . TYR A 1 178 ? -8.798 -4.967 15.849 1.00 82.38 178 TYR A C 1
ATOM 1441 O O . TYR A 1 178 ? -9.357 -4.447 16.812 1.00 82.38 178 TYR A O 1
ATOM 1449 N N . SER A 1 179 ? -9.478 -5.542 14.851 1.00 81.44 179 SER A N 1
ATOM 1450 C CA . SER A 1 179 ? -10.936 -5.668 14.856 1.00 81.44 179 SER A CA 1
ATOM 1451 C C . SER A 1 179 ? -11.413 -6.467 16.067 1.00 81.44 179 SER A C 1
ATOM 1453 O O . SER A 1 179 ? -12.337 -6.030 16.746 1.00 81.44 179 SER A O 1
ATOM 1455 N N . ASP A 1 180 ? -10.755 -7.590 16.367 1.00 83.12 180 ASP A N 1
ATOM 1456 C CA . ASP A 1 180 ? -11.087 -8.426 17.523 1.00 83.12 180 ASP A CA 1
ATOM 1457 C C . ASP A 1 180 ? -10.885 -7.656 18.840 1.00 83.12 180 ASP A C 1
ATOM 1459 O O . ASP A 1 180 ? -11.756 -7.665 19.709 1.00 83.12 180 ASP A O 1
ATOM 1463 N N . LEU A 1 181 ? -9.766 -6.930 18.974 1.00 81.62 181 LEU A N 1
ATOM 1464 C CA . LEU A 1 181 ? -9.472 -6.098 20.146 1.00 81.62 181 LEU A CA 1
ATOM 1465 C C . LEU A 1 181 ? -10.527 -5.005 20.346 1.00 81.62 181 LEU A C 1
ATOM 1467 O O . LEU A 1 181 ? -10.959 -4.760 21.472 1.00 81.62 181 LEU A O 1
ATOM 1471 N N . LYS A 1 182 ? -10.953 -4.364 19.254 1.00 79.94 182 LYS A N 1
ATOM 1472 C CA . LYS A 1 182 ? -11.986 -3.331 19.285 1.00 79.94 182 LYS A CA 1
ATOM 1473 C C . LYS A 1 182 ? -13.322 -3.894 19.769 1.00 79.94 182 LYS A C 1
ATOM 1475 O O . LYS A 1 182 ? -13.934 -3.292 20.643 1.00 79.94 182 LYS A O 1
ATOM 1480 N N . THR A 1 183 ? -13.738 -5.056 19.266 1.00 81.25 183 THR A N 1
ATOM 1481 C CA . THR A 1 183 ? -14.964 -5.723 19.730 1.00 81.25 183 THR A CA 1
ATOM 1482 C C . THR A 1 183 ? -14.884 -6.076 21.215 1.00 81.25 183 THR A C 1
ATOM 1484 O O . THR A 1 183 ? -15.827 -5.815 21.952 1.00 81.25 183 THR A O 1
ATOM 1487 N N . VAL A 1 184 ? -13.740 -6.581 21.690 1.00 79.38 184 VAL A N 1
ATOM 1488 C CA . VAL A 1 184 ? -13.542 -6.866 23.122 1.00 79.38 184 VAL A CA 1
ATOM 1489 C C . VAL A 1 184 ? -13.634 -5.593 23.968 1.00 79.38 184 VAL A C 1
ATOM 1491 O O . VAL A 1 184 ? -14.255 -5.612 25.027 1.00 79.38 184 VAL A O 1
ATOM 1494 N N . LEU A 1 185 ? -13.043 -4.483 23.517 1.00 77.38 185 LEU A N 1
ATOM 1495 C CA . LEU A 1 185 ? -13.145 -3.189 24.199 1.00 77.38 185 LEU A CA 1
ATOM 1496 C C . LEU A 1 185 ? -14.594 -2.683 24.265 1.00 77.38 185 LEU A C 1
ATOM 1498 O O . LEU A 1 185 ? -15.024 -2.213 25.316 1.00 77.38 185 LEU A O 1
ATOM 1502 N N . GLU A 1 186 ? -15.349 -2.814 23.173 1.00 79.44 186 GLU A N 1
ATOM 1503 C CA . GLU A 1 186 ? -16.770 -2.454 23.113 1.00 79.44 186 GLU A CA 1
ATOM 1504 C C . GLU A 1 186 ? -17.615 -3.325 24.062 1.00 79.44 186 GLU A C 1
ATOM 1506 O O . GLU A 1 186 ? -18.420 -2.794 24.829 1.00 79.44 186 GLU A O 1
ATOM 1511 N N . ASP A 1 187 ? -17.387 -4.641 24.090 1.00 78.38 187 ASP A N 1
ATOM 1512 C CA . ASP A 1 187 ? -18.075 -5.570 24.997 1.00 78.38 187 ASP A CA 1
ATOM 1513 C C . ASP A 1 187 ? -17.774 -5.267 26.473 1.00 78.38 187 ASP A C 1
ATOM 1515 O O . ASP A 1 187 ? -18.663 -5.330 27.329 1.00 78.38 187 ASP A O 1
ATOM 1519 N N . ILE A 1 188 ? -16.522 -4.910 26.776 1.00 76.62 188 ILE A N 1
ATOM 1520 C CA . ILE A 1 188 ? -16.085 -4.502 28.112 1.00 76.62 188 ILE A CA 1
ATOM 1521 C C . ILE A 1 188 ? -16.781 -3.200 28.536 1.00 76.62 188 ILE A C 1
ATOM 1523 O O . ILE A 1 188 ? -17.312 -3.132 29.646 1.00 76.62 188 ILE A O 1
ATOM 1527 N N . ASP A 1 189 ? -16.822 -2.189 27.666 1.00 75.75 189 ASP A N 1
ATOM 1528 C CA . ASP A 1 189 ? -17.495 -0.911 27.935 1.00 75.75 189 ASP A CA 1
ATOM 1529 C C . ASP A 1 189 ? -19.002 -1.107 28.184 1.00 75.75 189 ASP A C 1
ATOM 1531 O O . ASP A 1 189 ? -19.557 -0.581 29.151 1.00 75.75 189 ASP A O 1
ATOM 1535 N N . ILE A 1 190 ? -19.662 -1.954 27.384 1.00 78.12 190 ILE A N 1
ATOM 1536 C CA . ILE A 1 190 ? -21.068 -2.338 27.590 1.00 78.12 190 ILE A CA 1
ATOM 1537 C C . ILE A 1 190 ? -21.254 -3.036 28.945 1.00 78.12 190 ILE A C 1
ATOM 1539 O O . ILE A 1 190 ? -22.191 -2.723 29.686 1.00 78.12 190 ILE A O 1
ATOM 1543 N N . ALA A 1 191 ? -20.373 -3.980 29.287 1.00 75.19 191 ALA A N 1
ATOM 1544 C CA . ALA A 1 191 ? -20.440 -4.702 30.553 1.00 75.19 191 ALA A CA 1
ATOM 1545 C C . ALA A 1 191 ? -20.223 -3.781 31.764 1.00 75.19 191 ALA A C 1
ATOM 1547 O O . ALA A 1 191 ? -20.857 -3.992 32.801 1.00 75.19 191 ALA A O 1
ATOM 1548 N N . PHE A 1 192 ? -19.374 -2.755 31.643 1.00 72.25 192 PHE A N 1
ATOM 1549 C CA . PHE A 1 192 ? -19.158 -1.772 32.704 1.00 72.25 192 PHE A CA 1
ATOM 1550 C C . PHE A 1 192 ? -20.319 -0.792 32.839 1.00 72.25 192 PHE A C 1
ATOM 1552 O O . PHE A 1 192 ? -20.828 -0.639 33.946 1.00 72.25 192 PHE A O 1
ATOM 1559 N N . LYS A 1 193 ? -20.853 -0.257 31.735 1.00 76.19 193 LYS A N 1
ATOM 1560 C CA . LYS A 1 193 ? -22.068 0.583 31.757 1.00 76.19 193 LYS A CA 1
ATOM 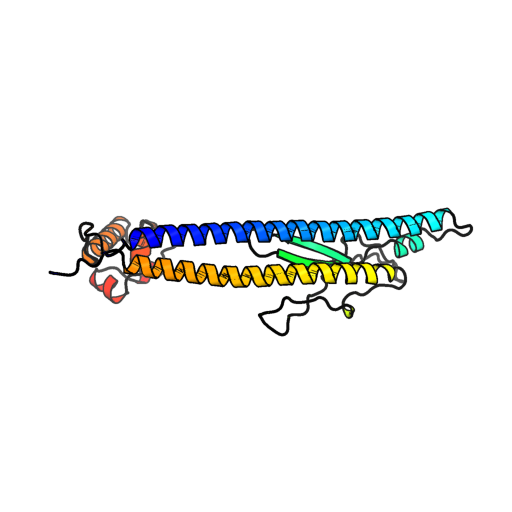1561 C C . LYS A 1 193 ? -23.277 -0.119 32.377 1.00 76.19 193 LYS A C 1
ATOM 1563 O O . LYS A 1 193 ? -24.158 0.532 32.926 1.00 76.19 193 LYS A O 1
ATOM 1568 N N . LYS A 1 194 ? -23.331 -1.452 32.296 1.00 71.56 194 LYS A N 1
ATOM 1569 C CA . LYS A 1 194 ? -24.390 -2.266 32.909 1.00 71.56 194 LYS A CA 1
ATOM 1570 C C . LYS A 1 194 ? -24.172 -2.536 34.407 1.00 71.56 194 LYS A C 1
ATOM 1572 O O . LYS A 1 194 ? -25.133 -2.875 35.093 1.00 71.56 194 LYS A O 1
ATOM 1577 N N . ASN A 1 195 ? -22.931 -2.438 34.888 1.00 59.94 195 ASN A N 1
ATOM 1578 C CA . ASN A 1 195 ? -22.527 -2.779 36.255 1.00 59.94 195 ASN A CA 1
ATOM 1579 C C . ASN A 1 195 ? -22.172 -1.571 37.123 1.00 59.94 195 ASN A C 1
ATOM 1581 O O . ASN A 1 195 ? -21.986 -1.761 38.327 1.00 59.94 195 ASN A O 1
ATOM 1585 N N . ASP A 1 196 ? -22.091 -0.362 36.563 1.00 47.03 196 ASP A N 1
ATOM 1586 C CA . ASP A 1 196 ? -22.123 0.834 37.392 1.00 47.03 196 ASP A CA 1
ATOM 1587 C C . ASP A 1 196 ? -23.430 0.795 38.195 1.00 47.03 196 ASP A C 1
ATOM 1589 O O . ASP A 1 196 ? -24.516 0.745 37.600 1.00 47.03 196 ASP A O 1
ATOM 1593 N N . PRO A 1 197 ? -23.368 0.737 39.543 1.00 46.66 197 PRO A N 1
ATOM 1594 C CA . PRO A 1 197 ? -24.558 0.932 40.341 1.00 46.66 197 PRO A CA 1
ATOM 1595 C C . PRO A 1 197 ? -25.064 2.293 39.918 1.00 46.66 197 PRO A C 1
ATOM 1597 O O . PRO A 1 197 ? -24.309 3.253 40.042 1.00 46.66 197 PRO A O 1
ATOM 1600 N N . VAL A 1 198 ? -26.280 2.338 39.360 1.00 48.62 198 VAL A N 1
ATOM 1601 C CA . VAL A 1 198 ? -26.992 3.573 39.036 1.00 48.62 198 VAL A CA 1
ATOM 1602 C C . VAL A 1 198 ? -26.685 4.525 40.173 1.00 48.62 198 VAL A C 1
ATOM 1604 O O . VAL A 1 198 ? -27.176 4.327 41.289 1.00 48.62 198 VAL A O 1
ATOM 1607 N N . GLU A 1 199 ? -25.781 5.480 39.933 1.00 40.41 199 GLU A N 1
ATOM 1608 C CA . GLU A 1 199 ? -25.570 6.534 40.893 1.00 40.41 199 GLU A CA 1
ATOM 1609 C C . GLU A 1 199 ? -26.974 7.076 41.070 1.00 40.41 199 GLU A C 1
ATOM 1611 O O . GLU A 1 199 ? -27.647 7.438 40.096 1.00 40.41 199 GLU A O 1
ATOM 1616 N N . HIS A 1 200 ? -27.438 7.098 42.313 1.00 41.34 200 HIS A N 1
ATOM 1617 C CA . HIS A 1 200 ? -28.529 7.962 42.703 1.00 41.34 200 HIS A CA 1
ATOM 1618 C C . HIS A 1 200 ? -28.060 9.424 42.525 1.00 41.34 200 HIS A C 1
ATOM 1620 O O . HIS A 1 200 ? -28.110 10.219 43.457 1.00 41.34 200 HIS A O 1
ATOM 1626 N N . SER A 1 201 ? -27.599 9.800 41.321 1.00 42.34 201 SER A N 1
ATOM 1627 C CA . SER A 1 201 ? -27.961 11.064 40.714 1.00 42.34 201 SER A CA 1
ATOM 1628 C C . SER A 1 201 ? -29.452 11.181 40.963 1.00 42.34 201 SER A C 1
ATOM 1630 O O . SER A 1 201 ? -30.203 10.228 40.736 1.00 42.34 201 SER A O 1
ATOM 1632 N N . THR A 1 202 ? -29.831 12.272 41.612 1.00 46.66 202 THR A N 1
ATOM 1633 C CA . THR A 1 202 ? -31.215 12.678 41.827 1.00 46.66 202 THR A CA 1
ATOM 1634 C C . THR A 1 202 ? -32.021 12.241 40.618 1.00 46.66 202 THR A C 1
ATOM 1636 O O . THR A 1 202 ? -31.814 12.802 39.548 1.00 46.66 202 THR A O 1
ATOM 1639 N N . LEU A 1 203 ? -32.785 11.151 40.767 1.00 44.09 203 LEU A N 1
ATOM 1640 C CA . LEU A 1 203 ? -33.439 10.451 39.669 1.00 44.09 203 LEU A CA 1
ATOM 1641 C C . LEU A 1 203 ? -34.429 11.436 39.063 1.00 44.09 203 LEU A C 1
ATOM 1643 O O . LEU A 1 203 ? -35.571 11.503 39.508 1.00 44.09 203 LEU A O 1
ATOM 1647 N N . THR A 1 204 ? -33.968 12.211 38.084 1.00 58.38 204 THR A N 1
ATOM 1648 C CA . THR A 1 204 ? -34.835 12.908 37.158 1.00 58.38 204 THR A CA 1
ATOM 1649 C C . THR A 1 204 ? -35.498 11.777 36.403 1.00 58.38 204 THR A C 1
ATOM 1651 O O . THR A 1 204 ? -34.878 11.106 35.576 1.00 58.38 204 THR A O 1
ATOM 1654 N N . THR A 1 205 ? -36.706 11.436 36.828 1.00 81.94 205 THR A N 1
ATOM 1655 C CA . THR A 1 205 ? -37.455 10.322 36.266 1.00 81.94 205 THR A CA 1
ATOM 1656 C C . THR A 1 205 ? -37.550 10.518 34.754 1.00 81.94 205 THR A C 1
ATOM 1658 O O . THR A 1 205 ? -37.563 11.647 34.264 1.00 81.94 205 THR A O 1
ATOM 1661 N N . GLU A 1 206 ? -37.624 9.436 33.982 1.00 83.56 206 GLU A N 1
ATOM 1662 C CA . GLU A 1 206 ? -37.797 9.522 32.522 1.00 83.56 206 GLU A CA 1
ATOM 1663 C C . GLU A 1 206 ? -38.961 10.464 32.144 1.00 83.56 206 GLU A C 1
ATOM 1665 O O . GLU A 1 206 ? -38.887 11.211 31.171 1.00 83.56 206 GLU A O 1
ATOM 1670 N N . ALA A 1 207 ? -39.990 10.523 32.995 1.00 88.12 207 ALA A N 1
ATOM 1671 C CA . ALA A 1 207 ? -41.099 11.460 32.885 1.00 88.12 207 ALA A CA 1
ATOM 1672 C C . ALA A 1 207 ? -40.707 12.942 33.041 1.00 88.12 207 ALA A C 1
ATOM 1674 O O . ALA A 1 207 ? -41.258 13.796 32.349 1.00 88.12 207 ALA A O 1
ATOM 1675 N N . GLU A 1 208 ? -39.768 13.271 33.925 1.00 91.12 208 GLU A N 1
ATOM 1676 C CA . GLU A 1 208 ? -39.265 14.636 34.094 1.00 91.12 208 GLU A CA 1
ATOM 1677 C C . GLU A 1 208 ? -38.414 15.065 32.897 1.00 91.12 208 GLU A C 1
ATOM 1679 O O . GLU A 1 208 ? -38.628 16.159 32.376 1.00 91.12 208 GLU A O 1
ATOM 1684 N N . LEU A 1 209 ? -37.545 14.187 32.384 1.00 93.25 209 LEU A N 1
ATOM 1685 C CA . LEU A 1 209 ? -36.752 14.460 31.177 1.00 93.25 209 LEU A CA 1
ATOM 1686 C C . LEU A 1 209 ? -37.641 14.665 29.942 1.00 93.25 209 LEU A C 1
ATOM 1688 O O . LEU A 1 209 ? -37.429 15.596 29.163 1.00 93.25 209 LEU A O 1
ATOM 1692 N N . LEU A 1 210 ? -38.683 13.845 29.782 1.00 94.81 210 LEU A N 1
ATOM 1693 C CA . LEU A 1 210 ? -39.668 14.020 28.711 1.00 94.81 210 LEU A CA 1
ATOM 1694 C C . LEU A 1 210 ? -40.524 15.279 28.913 1.00 94.81 210 LEU A C 1
ATOM 1696 O O . LEU A 1 210 ? -40.871 15.957 27.944 1.00 94.81 210 LEU A O 1
ATOM 1700 N N . GLY A 1 211 ? -40.810 15.648 30.163 1.00 94.69 211 GLY A N 1
ATOM 1701 C CA . GLY A 1 211 ? -41.448 16.918 30.504 1.00 94.69 211 GLY A CA 1
ATOM 1702 C C . GLY A 1 211 ? -40.587 18.134 30.141 1.00 94.69 211 GLY A C 1
ATOM 1703 O O . GLY A 1 211 ? -41.108 19.135 29.643 1.00 94.69 211 GLY A O 1
ATOM 1704 N N . GLU A 1 212 ? -39.273 18.059 30.347 1.00 95.62 212 GLU A N 1
ATOM 1705 C CA . GLU A 1 212 ? -38.322 19.094 29.933 1.00 95.62 212 GLU A CA 1
ATOM 1706 C C . GLU A 1 212 ? -38.172 19.170 28.414 1.00 95.62 212 GLU A C 1
ATOM 1708 O O . GLU A 1 212 ? -38.209 20.270 27.860 1.00 95.62 212 GLU A O 1
ATOM 1713 N N . LEU A 1 213 ? -38.091 18.022 27.734 1.00 96.75 213 LEU A N 1
ATOM 1714 C CA . LEU A 1 213 ? -38.078 17.946 26.273 1.00 96.75 213 LEU A CA 1
ATOM 1715 C C . LEU A 1 213 ? -39.323 18.614 25.679 1.00 96.75 213 LEU A C 1
ATOM 1717 O O . LEU A 1 213 ? -39.210 19.460 24.792 1.00 96.75 213 LEU A O 1
ATOM 1721 N N . ARG A 1 214 ? -40.509 18.312 26.222 1.00 97.19 214 ARG A N 1
ATOM 1722 C CA . ARG A 1 214 ? -41.765 18.959 25.825 1.00 97.19 214 ARG A CA 1
ATOM 1723 C C . ARG A 1 214 ? -41.699 20.478 26.007 1.00 97.19 214 ARG A C 1
ATOM 1725 O O . ARG A 1 214 ? -42.063 21.222 25.098 1.00 97.19 214 ARG A O 1
ATOM 1732 N N . LYS A 1 215 ? -41.247 20.956 27.173 1.00 97.00 215 LYS A N 1
ATOM 1733 C CA . LYS A 1 215 ? -41.116 22.400 27.447 1.00 97.00 215 LYS A CA 1
ATOM 1734 C C . LYS A 1 215 ? -40.152 23.075 26.472 1.00 97.00 215 LYS A C 1
ATOM 1736 O O . LYS A 1 215 ? -40.438 24.181 26.019 1.00 97.00 215 LYS A O 1
ATOM 1741 N N . ALA A 1 216 ? -39.037 22.422 26.145 1.00 96.75 216 ALA A N 1
ATOM 1742 C CA . ALA A 1 216 ? -38.064 22.928 25.185 1.00 96.75 216 ALA A CA 1
ATOM 1743 C C . ALA A 1 216 ? -38.665 23.028 23.777 1.00 96.75 216 ALA A C 1
ATOM 1745 O O . ALA A 1 216 ? -38.574 24.085 23.159 1.00 96.75 216 ALA A O 1
ATOM 1746 N N . LEU A 1 217 ? -39.360 21.987 23.313 1.00 96.62 217 LEU A N 1
ATOM 1747 C CA . LEU A 1 217 ? -40.045 22.001 22.020 1.00 96.62 217 LEU A CA 1
ATOM 1748 C C . LEU A 1 217 ? -41.093 23.118 21.934 1.00 96.62 217 LEU A C 1
ATOM 1750 O O . LEU A 1 217 ? -41.073 23.897 20.987 1.00 96.62 217 LEU A O 1
ATOM 1754 N N . HIS A 1 218 ? -41.947 23.279 22.949 1.00 95.31 218 HIS A N 1
ATOM 1755 C CA . HIS A 1 218 ? -42.933 24.368 22.964 1.00 95.31 218 HIS A CA 1
ATOM 1756 C C . HIS A 1 218 ? -42.303 25.760 23.025 1.00 95.31 218 HIS A C 1
ATOM 1758 O O . HIS A 1 218 ? -42.844 26.700 22.453 1.00 95.31 218 HIS A O 1
ATOM 1764 N N . LYS A 1 219 ? -41.163 25.909 23.708 1.00 96.88 219 LYS A N 1
ATOM 1765 C CA . LYS A 1 219 ? -40.427 27.178 23.754 1.00 96.88 219 LYS A CA 1
ATOM 1766 C C . LYS A 1 219 ? -39.927 27.608 22.369 1.00 96.88 219 LYS A C 1
ATOM 1768 O O . LYS A 1 219 ? -39.740 28.801 22.147 1.00 96.88 219 LYS A O 1
ATOM 1773 N N . PHE A 1 220 ? -39.695 26.655 21.470 1.00 94.31 220 PHE A N 1
ATOM 1774 C CA . PHE A 1 220 ? -39.165 26.887 20.129 1.00 94.31 220 PHE A CA 1
ATOM 1775 C C . PHE A 1 220 ? -40.189 26.595 19.028 1.00 94.31 220 PHE A C 1
ATOM 1777 O O . PHE A 1 220 ? -39.799 26.189 17.940 1.00 94.31 220 PHE A O 1
ATOM 1784 N N . ASP A 1 221 ? -41.486 26.766 19.305 1.00 94.31 221 ASP A N 1
ATOM 1785 C CA . ASP A 1 221 ? -42.570 26.549 18.333 1.00 94.31 221 ASP A CA 1
ATOM 1786 C C . ASP A 1 221 ? -42.498 25.182 17.623 1.00 94.31 221 ASP A C 1
ATOM 1788 O O . ASP A 1 221 ? -42.807 25.053 16.441 1.00 94.31 221 ASP A O 1
ATOM 1792 N N . MET A 1 222 ? -42.099 24.143 18.364 1.00 93.69 222 MET A N 1
ATOM 1793 C CA . MET A 1 222 ? -41.913 22.775 17.872 1.00 93.69 222 MET A CA 1
ATOM 1794 C C . MET A 1 222 ? -40.813 22.637 16.798 1.00 93.69 222 MET A C 1
ATOM 1796 O O . MET A 1 222 ? -40.881 21.731 15.972 1.00 93.69 222 MET A O 1
ATOM 1800 N N . ASP A 1 223 ? -39.781 23.490 16.808 1.00 94.88 223 ASP A N 1
ATOM 1801 C CA . ASP A 1 223 ? -38.558 23.299 16.013 1.00 94.88 223 ASP A CA 1
ATOM 1802 C C . ASP A 1 223 ? -37.550 22.405 16.772 1.00 94.88 223 ASP A C 1
ATOM 1804 O O . ASP A 1 223 ? -36.936 22.853 17.751 1.00 94.88 223 ASP A O 1
ATOM 1808 N N . PRO A 1 224 ? -37.333 21.145 16.345 1.00 94.50 224 PRO A N 1
ATOM 1809 C CA . PRO A 1 224 ? -36.441 20.224 17.042 1.00 94.50 224 PRO A CA 1
ATOM 1810 C C . PRO A 1 224 ? -34.961 20.599 16.880 1.00 94.50 224 PRO A C 1
ATOM 1812 O O . PRO A 1 224 ? -34.140 20.180 17.689 1.00 94.50 224 PRO A O 1
ATOM 1815 N N . ASN A 1 225 ? -34.593 21.419 15.889 1.00 95.06 225 ASN A N 1
ATOM 1816 C CA . ASN A 1 225 ? -33.195 21.803 15.636 1.00 95.06 225 ASN A CA 1
ATOM 1817 C C . ASN A 1 225 ? -32.662 22.831 16.645 1.00 95.06 225 ASN A C 1
ATOM 1819 O O . ASN A 1 225 ? -31.509 23.253 16.582 1.00 95.06 225 ASN A O 1
ATOM 1823 N N . ARG A 1 226 ? -33.512 23.270 17.578 1.00 95.25 226 ARG A N 1
ATOM 1824 C CA . ARG A 1 226 ? -33.145 24.131 18.709 1.00 95.25 226 ARG A CA 1
ATOM 1825 C C . ARG A 1 226 ? -32.915 23.352 20.003 1.00 95.25 226 ARG A C 1
ATOM 1827 O O . ARG A 1 226 ? -32.574 23.963 21.016 1.00 95.25 226 ARG A O 1
ATOM 1834 N N . LEU A 1 227 ? -33.118 22.034 19.981 1.00 94.69 227 LEU A N 1
ATOM 1835 C CA . LEU A 1 227 ? -32.858 21.158 21.116 1.00 94.69 227 LEU A CA 1
ATOM 1836 C C . LEU A 1 227 ? -31.357 21.045 21.393 1.00 94.69 227 LEU A C 1
ATOM 1838 O O . LEU A 1 227 ? -30.528 21.161 20.491 1.00 94.69 227 LEU A O 1
ATOM 1842 N N . THR A 1 228 ? -30.998 20.790 22.652 1.00 94.75 228 THR A N 1
ATOM 1843 C CA . THR A 1 228 ? -29.624 20.372 22.959 1.00 94.75 228 THR A CA 1
ATOM 1844 C C . THR A 1 228 ? -29.359 18.980 22.391 1.00 94.75 228 THR A C 1
ATOM 1846 O O . THR A 1 228 ? -30.284 18.223 22.086 1.00 94.75 228 THR A O 1
ATOM 1849 N N . ARG A 1 229 ? -28.082 18.601 22.291 1.00 90.50 229 ARG A N 1
ATOM 1850 C CA . ARG A 1 229 ? -27.689 17.277 21.796 1.00 90.50 229 ARG A CA 1
ATOM 1851 C C . ARG A 1 229 ? -28.327 16.148 22.610 1.00 90.50 229 ARG A C 1
ATOM 1853 O O . ARG A 1 229 ? -28.760 15.152 22.036 1.00 90.50 229 ARG A O 1
ATOM 1860 N N . GLU A 1 230 ? -28.409 16.315 23.925 1.00 92.31 230 GLU A N 1
ATOM 1861 C CA . GLU A 1 230 ? -29.004 15.351 24.853 1.00 92.31 230 GLU A CA 1
ATOM 1862 C C . GLU A 1 230 ? -30.519 15.244 24.639 1.00 92.31 230 GLU A C 1
ATOM 1864 O O . GLU A 1 230 ? -31.060 14.144 24.573 1.00 92.31 230 GLU A O 1
ATOM 1869 N N . GLN A 1 231 ? -31.201 16.378 24.458 1.00 95.31 231 GLN A N 1
ATOM 1870 C CA . GLN A 1 231 ? -32.635 16.423 24.165 1.00 95.31 231 GLN A CA 1
ATOM 1871 C C . GLN A 1 231 ? -32.965 15.814 22.800 1.00 95.31 231 GLN A C 1
ATOM 1873 O O . GLN A 1 231 ? -33.949 15.089 22.676 1.00 95.31 231 GLN A O 1
ATOM 1878 N N . GLY A 1 232 ? -32.132 16.060 21.787 1.00 95.19 232 GLY A N 1
ATOM 1879 C CA . GLY A 1 232 ? -32.267 15.433 20.477 1.00 95.19 232 GLY A CA 1
ATOM 1880 C C . GLY A 1 232 ? -32.033 13.923 20.524 1.00 95.19 232 GLY A C 1
ATOM 1881 O O . GLY A 1 232 ? -32.792 13.161 19.935 1.00 95.19 232 GLY A O 1
ATOM 1882 N N . GLN A 1 233 ? -31.038 13.459 21.286 1.00 93.81 233 GLN A N 1
ATOM 1883 C CA . GLN A 1 233 ? -30.836 12.025 21.522 1.00 93.81 233 GLN A CA 1
ATOM 1884 C C . GLN A 1 233 ? -32.016 11.395 22.267 1.00 93.81 233 GLN A C 1
ATOM 1886 O O . GLN A 1 233 ? -32.456 10.312 21.884 1.00 93.81 233 GLN A O 1
ATOM 1891 N N . LEU A 1 234 ? -32.559 12.073 23.284 1.00 96.19 234 LEU A N 1
ATOM 1892 C CA . LEU A 1 234 ? -33.765 11.632 23.982 1.00 96.19 234 LEU A CA 1
ATOM 1893 C C . LEU A 1 234 ? -34.942 11.526 23.004 1.00 96.19 234 LEU A C 1
ATOM 1895 O O . LEU A 1 234 ? -35.553 10.468 22.901 1.00 96.19 234 LEU A O 1
ATOM 1899 N N . LEU A 1 235 ? -35.184 12.569 22.202 1.00 96.38 235 LEU A N 1
ATOM 1900 C CA . LEU A 1 235 ? -36.217 12.577 21.168 1.00 96.38 235 LEU A CA 1
ATOM 1901 C C . LEU A 1 235 ? -36.079 11.381 20.216 1.00 96.38 235 LEU A C 1
ATOM 1903 O O . LEU A 1 235 ? -37.087 10.734 19.941 1.00 96.38 235 LEU A O 1
ATOM 1907 N N . MET A 1 236 ? -34.869 11.071 19.735 1.00 96.19 236 MET A N 1
ATOM 1908 C CA . MET A 1 236 ? -34.613 9.982 18.778 1.00 96.19 236 MET A CA 1
ATOM 1909 C C . MET A 1 236 ? -34.716 8.580 19.393 1.00 96.19 236 MET A C 1
ATOM 1911 O O . MET A 1 236 ? -35.115 7.646 18.702 1.00 96.19 236 MET A O 1
ATOM 1915 N N . ASN A 1 237 ? -34.382 8.430 20.677 1.00 95.00 237 ASN A N 1
ATOM 1916 C CA . ASN A 1 237 ? -34.308 7.125 21.339 1.00 95.00 237 ASN A CA 1
ATOM 1917 C C . ASN A 1 237 ? -35.601 6.726 22.076 1.00 95.00 237 ASN A C 1
ATOM 1919 O O . ASN A 1 237 ? -35.799 5.543 22.354 1.00 95.00 237 ASN A O 1
ATOM 1923 N N . THR A 1 238 ? -36.486 7.672 22.411 1.00 94.69 238 THR A N 1
ATOM 1924 C CA . THR A 1 238 ? -37.763 7.371 23.084 1.00 94.69 238 THR A CA 1
ATOM 1925 C C . THR A 1 238 ? -38.735 6.648 22.136 1.00 94.69 238 THR A C 1
ATOM 1927 O O . THR A 1 238 ? -38.826 7.009 20.978 1.00 94.69 238 THR A O 1
ATOM 1930 N N . PRO A 1 239 ? -39.526 5.646 22.540 1.00 95.81 239 PRO A N 1
ATOM 1931 C CA . PRO A 1 239 ? -40.535 5.061 21.646 1.00 95.81 239 PRO A CA 1
ATOM 1932 C C . PRO A 1 239 ? -41.677 6.035 21.296 1.00 95.81 239 PRO A C 1
ATOM 1934 O O . PRO A 1 239 ? -42.106 6.822 22.139 1.00 95.81 239 PRO A O 1
ATOM 1937 N N . ASP A 1 240 ? -42.250 5.939 20.092 1.00 96.00 240 ASP A N 1
ATOM 1938 C CA . ASP A 1 240 ? -43.356 6.808 19.637 1.00 96.00 240 ASP A CA 1
ATOM 1939 C C . ASP A 1 240 ? -44.561 6.797 20.579 1.00 96.00 240 ASP A C 1
ATOM 1941 O O . ASP A 1 240 ? -45.180 7.831 20.825 1.00 96.00 240 ASP A O 1
ATOM 1945 N N . SER A 1 241 ? -44.897 5.625 21.123 1.00 90.94 241 SER A N 1
ATOM 1946 C CA . SER A 1 241 ? -45.981 5.471 22.094 1.00 90.94 241 SER A CA 1
ATOM 1947 C C . SER A 1 241 ? -45.724 6.270 23.370 1.00 90.94 241 SER A C 1
ATOM 1949 O O . SER A 1 241 ? -46.659 6.797 23.961 1.00 90.94 241 SER A O 1
ATOM 1951 N N . VAL A 1 242 ? -44.460 6.382 23.782 1.00 92.81 242 VAL A N 1
ATOM 1952 C CA . VAL A 1 242 ? -44.061 7.145 24.965 1.00 92.81 242 VAL A CA 1
ATOM 1953 C C . VAL A 1 242 ? -44.082 8.638 24.650 1.00 92.81 242 VAL A C 1
ATOM 1955 O O . VAL A 1 242 ? -44.686 9.384 25.406 1.00 92.81 242 VAL A O 1
ATOM 1958 N N . LEU A 1 243 ? -43.549 9.084 23.506 1.00 94.94 243 LEU A N 1
ATOM 1959 C CA . LEU A 1 243 ? -43.634 10.496 23.095 1.00 94.94 243 LEU A CA 1
ATOM 1960 C C . LEU A 1 243 ? -45.078 11.007 23.029 1.00 94.94 243 LEU A C 1
ATOM 1962 O O . LEU A 1 243 ? -45.381 12.090 23.533 1.00 94.94 243 LEU A O 1
ATOM 1966 N N . ARG A 1 244 ? -45.984 10.196 22.469 1.00 94.19 244 ARG A N 1
ATOM 1967 C CA . ARG A 1 244 ? -47.413 10.524 22.390 1.00 94.19 244 ARG A CA 1
ATOM 1968 C C . ARG A 1 244 ? -48.048 10.685 23.772 1.00 94.19 244 ARG A C 1
ATOM 1970 O O . ARG A 1 244 ? -48.876 11.571 23.937 1.00 94.19 244 ARG A O 1
ATOM 1977 N N . ASN A 1 245 ? -47.628 9.902 24.770 1.00 93.44 245 ASN A N 1
ATOM 1978 C CA . ASN A 1 245 ? -48.106 10.049 26.152 1.00 93.44 245 ASN A CA 1
ATOM 1979 C C . ASN A 1 245 ? -47.676 11.379 26.802 1.00 93.44 245 ASN A C 1
ATOM 1981 O O . ASN A 1 245 ? -48.261 11.779 27.806 1.00 93.44 245 ASN A O 1
ATOM 1985 N N . PHE A 1 246 ? -46.674 12.060 26.238 1.00 95.62 246 PHE A N 1
ATOM 1986 C CA . PHE A 1 246 ? -46.192 13.370 26.680 1.00 95.62 246 PHE A CA 1
ATOM 1987 C C . PHE A 1 246 ? -46.601 14.511 25.730 1.00 95.62 246 PHE A C 1
ATOM 1989 O O . PHE A 1 246 ? -46.049 15.604 25.829 1.00 95.62 246 PHE A O 1
ATOM 1996 N N . ASP A 1 247 ? -47.577 14.296 24.840 1.00 96.12 247 ASP A N 1
ATOM 1997 C CA . ASP A 1 247 ? -48.033 15.257 23.819 1.00 96.12 247 ASP A CA 1
ATOM 1998 C C . ASP A 1 247 ? -46.927 15.734 22.853 1.00 96.12 247 ASP A C 1
ATOM 2000 O O . ASP A 1 247 ? -46.964 16.857 22.348 1.00 96.12 247 ASP A O 1
ATOM 2004 N N . ILE A 1 248 ? -45.930 14.892 22.576 1.00 96.94 248 ILE A N 1
ATOM 2005 C CA . ILE A 1 248 ? -44.896 15.171 21.572 1.00 96.94 248 ILE A CA 1
ATOM 2006 C C . ILE A 1 248 ? -45.247 14.398 20.296 1.00 96.94 248 ILE A C 1
ATOM 2008 O O . ILE A 1 248 ? -45.367 13.173 20.333 1.00 96.94 248 ILE A O 1
ATOM 2012 N N . ASN A 1 249 ? -45.406 15.093 19.160 1.00 96.50 249 ASN A N 1
ATOM 2013 C CA . ASN A 1 249 ? -45.621 14.436 17.864 1.00 96.50 249 ASN A CA 1
ATOM 2014 C C . ASN A 1 249 ? -44.320 13.740 17.410 1.00 96.50 249 ASN A C 1
ATOM 2016 O O . ASN A 1 249 ? -43.346 14.450 17.162 1.00 96.50 249 ASN A O 1
ATOM 2020 N N . PRO A 1 250 ? -44.277 12.401 17.252 1.00 97.38 250 PRO A N 1
ATOM 2021 C CA . PRO A 1 250 ? -43.066 11.695 16.825 1.00 97.38 250 PRO A CA 1
ATOM 2022 C C . PRO A 1 250 ? -42.531 12.118 15.448 1.00 97.38 250 PRO A C 1
ATOM 2024 O O . PRO A 1 250 ? -41.327 12.029 15.225 1.00 97.38 250 PRO A O 1
ATOM 2027 N N . GLU A 1 251 ? -43.388 12.627 14.554 1.00 96.62 251 GLU A N 1
ATOM 2028 C CA . GLU A 1 251 ? -43.003 13.093 13.205 1.00 96.62 251 GLU A CA 1
ATOM 2029 C C . GLU A 1 251 ? -42.004 14.258 13.238 1.00 96.62 251 GLU A C 1
ATOM 2031 O O . GLU A 1 251 ? -41.294 14.508 12.270 1.00 96.62 251 GLU A O 1
ATOM 2036 N N . ILE A 1 252 ? -41.886 14.953 14.374 1.00 95.19 252 ILE A N 1
ATOM 2037 C CA . ILE A 1 252 ? -40.883 16.004 14.565 1.00 95.19 252 ILE A CA 1
ATOM 2038 C C . ILE A 1 252 ? -39.441 15.474 14.449 1.00 95.19 252 ILE A C 1
ATOM 2040 O O . ILE A 1 252 ? -38.513 16.236 14.209 1.00 95.19 252 ILE A O 1
ATOM 2044 N N . ARG A 1 253 ? -39.222 14.161 14.584 1.00 95.56 253 ARG A N 1
ATOM 2045 C CA . ARG A 1 253 ? -37.909 13.552 14.323 1.00 95.56 253 ARG A CA 1
ATOM 2046 C C . ARG A 1 253 ? -37.457 13.715 12.887 1.00 95.56 253 ARG A C 1
ATOM 2048 O O . ARG A 1 253 ? -36.267 13.882 12.648 1.00 95.56 253 ARG A O 1
ATOM 2055 N N . ASP A 1 254 ? -38.398 13.682 11.952 1.00 94.12 254 ASP A N 1
ATOM 2056 C CA . ASP A 1 254 ? -38.096 13.718 10.524 1.00 94.12 254 ASP A CA 1
ATOM 2057 C C . ASP A 1 254 ? -37.536 15.084 10.101 1.00 94.12 254 ASP A C 1
ATOM 2059 O O . ASP A 1 254 ? -36.939 15.218 9.033 1.00 94.12 254 ASP A O 1
ATOM 2063 N N . THR A 1 255 ? -37.704 16.100 10.952 1.00 94.00 255 THR A N 1
ATOM 2064 C CA . THR A 1 255 ? -37.190 17.457 10.757 1.00 94.00 255 THR A CA 1
ATOM 2065 C C . THR A 1 255 ? -36.013 17.800 11.674 1.00 94.00 255 THR A C 1
ATOM 2067 O O . THR A 1 255 ? -35.554 18.943 11.646 1.00 94.00 255 THR A O 1
ATOM 2070 N N . TYR A 1 256 ? -35.502 16.845 12.463 1.00 93.12 256 TYR A N 1
ATOM 2071 C CA . TYR A 1 256 ? -34.321 17.017 13.314 1.00 93.12 256 TYR A CA 1
ATOM 2072 C C . TYR A 1 256 ? -33.033 16.642 12.567 1.00 93.12 256 TYR A C 1
ATOM 2074 O O . TYR A 1 256 ? -32.857 15.499 12.148 1.00 93.12 256 TYR A O 1
ATOM 2082 N N . PHE A 1 257 ? -32.103 17.591 12.438 1.00 88.81 257 PHE A N 1
ATOM 2083 C CA . PHE A 1 257 ? -30.847 17.416 11.695 1.00 88.81 257 PHE A CA 1
ATOM 2084 C C . PHE A 1 257 ? -29.588 17.355 12.577 1.00 88.81 257 PHE A C 1
ATOM 2086 O O . PHE A 1 257 ? -28.498 17.136 12.043 1.00 88.81 257 PHE A O 1
ATOM 2093 N N . GLY A 1 258 ? -29.739 17.466 13.901 1.00 76.62 258 GLY A N 1
ATOM 2094 C CA . GLY A 1 258 ? -28.625 17.469 14.862 1.00 76.62 258 GLY A CA 1
ATOM 2095 C C . GLY A 1 258 ? -27.878 18.791 14.925 1.00 76.62 258 GLY A C 1
ATOM 2096 O O . GLY A 1 258 ? -26.674 18.730 15.264 1.00 76.62 258 GLY A O 1
#

pLDDT: mean 79.62, std 17.3, range [34.81, 97.38]

InterPro domains:
  IPR045809 MobI protein [PF19456] (35-174)